Protein AF-A0A8H4XTW4-F1 (afdb_monomer_lite)

Secondary structure (DSSP, 8-state):
--TT-TT-HHHHHHHHHHHHHHHHHTTTT-HHHHHHHHHHHHHHHHHHHHHHHHHHHH-HHHHHT-HHHHHHHHHHHHGGGGSS-----THHHHHHHHHHHHTTSGGG--SHHHHHHHHHHHHHHHHHHHHHT---HHHHHS---SS-TT-S----THHHHS--HHHHHHHHHHHHHHHHHHHHHHTSTT-------HHHHHHHHHHHHHHHHHHT-

Radius of gyration: 20.76 Å; chains: 1; bounding box: 49×54×52 Å

Sequence (217 aa):
MSLCDSSSPVRHAVLSIAASHLAVAESNSDSSRSHALAIAAHNYRINAIASLRETLAQDLTLAVQSDAAIASILLLEISKQFESASDNDVNHLIGAKEMIVARGGPQSMTTPSARFLLNQILFHDMLSAVSRGTEPLIRLYWPCEERDAFTSPFLELESSRGYHPAIMQAVARVSELKARKEAATFTSEDNGYNEINPALANLLLAGQQVENELLSM

Foldseek 3Di:
DDLCPPQQLNVLLVLLQVLLVVLVVCVVPDVVSSVVSNVSSVVSLVSSVVSLVVLCVVDVLVLLVDLSSLNSLLSSQVSVVSPPDPPRPCPSLVVSLVSCVSCVHPVSLPDPSSLVSVLSSLVSLLVVLLVVLHQRCCCVRPPPDPDDPPDDPCSCNCPDPPDRSLVSNLSSPVSVLVVQVVVVVVVPPPDPDPDPPVSVVVSVVSNVVSVVVVVVD

Structure (mmCIF, N/CA/C/O backbone):
data_AF-A0A8H4XTW4-F1
#
_entry.id   AF-A0A8H4XTW4-F1
#
loop_
_atom_site.group_PDB
_atom_site.id
_atom_site.type_symbol
_atom_site.label_atom_id
_atom_site.label_alt_id
_atom_site.label_comp_id
_atom_site.label_asym_id
_atom_site.label_entity_id
_atom_site.label_seq_id
_atom_site.pdbx_PDB_ins_code
_atom_site.Cartn_x
_atom_site.Cartn_y
_atom_site.Cartn_z
_atom_site.occupancy
_atom_site.B_iso_or_equiv
_atom_site.auth_seq_id
_atom_site.auth_comp_id
_atom_site.auth_asym_id
_atom_site.auth_atom_id
_atom_site.pdbx_PDB_model_num
ATOM 1 N N . MET A 1 1 ? -13.724 4.233 16.812 1.00 51.12 1 MET A N 1
ATOM 2 C CA . MET A 1 1 ? -12.657 5.252 16.885 1.00 51.12 1 MET A CA 1
ATOM 3 C C . MET A 1 1 ? -12.710 6.055 15.597 1.00 51.12 1 MET A C 1
ATOM 5 O O . MET A 1 1 ? -12.862 5.441 14.544 1.00 51.12 1 MET A O 1
ATOM 9 N N . SER A 1 2 ? -12.729 7.386 15.670 1.00 54.44 2 SER A N 1
ATOM 10 C CA . SER A 1 2 ? -12.861 8.226 14.474 1.00 54.44 2 SER A CA 1
ATOM 11 C C . SER A 1 2 ? -11.532 8.226 13.721 1.00 54.44 2 SER A C 1
ATOM 13 O O . SER A 1 2 ? -10.479 8.389 14.333 1.00 54.44 2 SER A O 1
ATOM 15 N N . LEU A 1 3 ? -11.549 8.071 12.392 1.00 57.59 3 LEU A N 1
ATOM 16 C CA . LEU A 1 3 ? -10.328 8.118 11.566 1.00 57.59 3 LEU A CA 1
ATOM 17 C C . LEU A 1 3 ? -9.550 9.440 11.741 1.00 57.59 3 LEU A C 1
ATOM 19 O O . LEU A 1 3 ? -8.348 9.484 11.478 1.00 57.59 3 LEU A O 1
ATOM 23 N N . CYS A 1 4 ? -10.226 10.486 12.231 1.00 55.19 4 CYS A N 1
ATOM 24 C CA . CYS A 1 4 ? -9.720 11.847 12.387 1.00 55.19 4 CYS A CA 1
ATOM 25 C C . CYS A 1 4 ? -9.335 12.236 13.827 1.00 55.19 4 CYS A C 1
ATOM 27 O O . CYS A 1 4 ? -9.055 13.414 14.056 1.00 55.19 4 CYS A O 1
ATOM 29 N N . ASP A 1 5 ? -9.324 11.307 14.792 1.00 71.75 5 ASP A N 1
ATO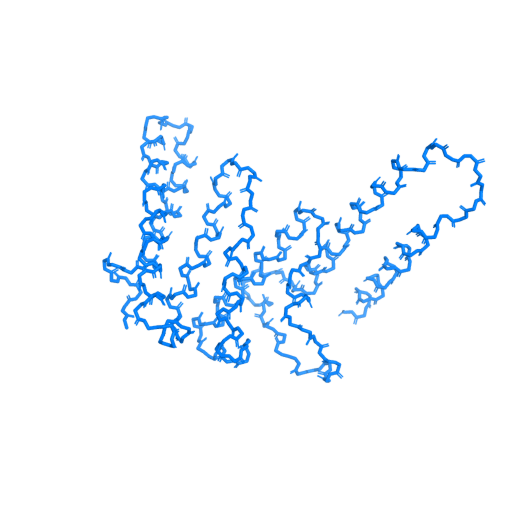M 30 C CA . ASP A 1 5 ? -8.884 11.625 16.159 1.00 71.75 5 ASP A CA 1
ATOM 31 C C . ASP A 1 5 ? -7.441 12.170 16.152 1.00 71.75 5 ASP A C 1
ATOM 33 O O . ASP A 1 5 ? -6.609 11.784 15.327 1.00 71.75 5 ASP A O 1
ATOM 37 N N . SER A 1 6 ? -7.129 13.113 17.045 1.00 64.88 6 SER A N 1
ATOM 38 C CA . SER A 1 6 ? -5.844 13.833 17.039 1.00 64.88 6 SER A CA 1
ATOM 39 C C . SER A 1 6 ? -4.632 12.918 17.236 1.00 64.88 6 SER A C 1
ATOM 41 O O . SER A 1 6 ? -3.571 13.210 16.687 1.00 64.88 6 SER A O 1
ATOM 43 N N . SER A 1 7 ? -4.811 11.807 17.955 1.00 67.81 7 SER A N 1
ATOM 44 C CA . SER A 1 7 ? -3.826 10.742 18.181 1.00 67.81 7 SER A CA 1
ATOM 45 C C . SER A 1 7 ? -3.890 9.606 17.152 1.00 67.81 7 SER A C 1
ATOM 47 O O . SER A 1 7 ? -3.133 8.643 17.253 1.00 67.81 7 SER A O 1
ATOM 49 N N . SER A 1 8 ? -4.783 9.689 16.161 1.00 82.38 8 SER A N 1
ATOM 50 C CA . SER A 1 8 ? -4.964 8.633 15.167 1.00 82.38 8 SER A CA 1
ATOM 51 C C . SER A 1 8 ? -3.713 8.492 14.289 1.00 82.38 8 SER A C 1
ATOM 53 O O . SER A 1 8 ? -3.285 9.479 13.674 1.00 82.38 8 SER A O 1
ATOM 55 N N . PRO A 1 9 ? -3.150 7.278 14.140 1.00 84.94 9 PRO A N 1
ATOM 56 C CA . PRO A 1 9 ? -2.042 7.048 13.216 1.00 84.94 9 PRO A CA 1
ATOM 57 C C . PRO A 1 9 ? -2.425 7.384 11.764 1.00 84.94 9 PRO A C 1
ATOM 59 O O . PRO A 1 9 ? -1.586 7.879 11.008 1.00 84.94 9 PRO A O 1
ATOM 62 N N . VAL A 1 10 ? -3.709 7.247 11.401 1.00 85.00 10 VAL A N 1
ATOM 63 C CA . VAL A 1 10 ? -4.231 7.603 10.071 1.00 85.00 10 VAL A CA 1
ATOM 64 C C . VAL A 1 10 ? -4.080 9.094 9.825 1.00 85.00 10 VAL A C 1
ATOM 66 O O . VAL A 1 10 ? -3.615 9.503 8.766 1.00 85.00 10 VAL A O 1
ATOM 69 N N . ARG A 1 11 ? -4.437 9.920 10.813 1.00 85.50 11 ARG A N 1
ATOM 70 C CA . ARG A 1 11 ? -4.365 11.379 10.698 1.00 85.50 11 ARG A CA 1
ATOM 71 C C . ARG A 1 11 ? -2.934 11.832 10.435 1.00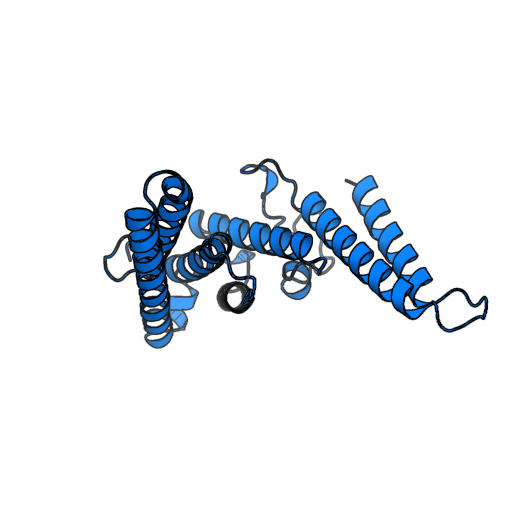 85.50 11 ARG A C 1
ATOM 73 O O . ARG A 1 11 ? -2.699 12.627 9.529 1.00 85.50 11 ARG A O 1
ATOM 80 N N . HIS A 1 12 ? -1.983 11.316 11.208 1.00 86.38 12 HIS A N 1
ATOM 81 C CA . HIS A 1 12 ? -0.570 11.625 11.017 1.00 86.38 12 HIS A CA 1
ATOM 82 C C . HIS A 1 12 ? -0.065 11.154 9.644 1.00 86.38 12 HIS A C 1
ATOM 84 O O . HIS A 1 12 ? 0.646 11.898 8.973 1.00 86.38 12 HIS A O 1
ATOM 90 N N . ALA A 1 13 ? -0.496 9.982 9.168 1.00 86.25 13 ALA A N 1
ATOM 91 C CA . ALA A 1 13 ? -0.119 9.495 7.844 1.00 86.25 13 ALA A CA 1
ATOM 92 C C . ALA A 1 13 ? -0.695 10.368 6.707 1.00 86.25 13 ALA A C 1
ATOM 94 O O . ALA A 1 13 ? 0.028 10.708 5.772 1.00 86.25 13 ALA A O 1
ATOM 95 N N . VAL A 1 14 ? -1.954 10.816 6.815 1.00 84.25 14 VAL A N 1
ATOM 96 C CA . VAL A 1 14 ? -2.567 11.762 5.859 1.00 84.25 14 VAL A CA 1
ATOM 97 C C . VAL A 1 14 ? -1.819 13.097 5.841 1.00 84.25 14 VAL A C 1
ATOM 99 O O . VAL A 1 14 ? -1.516 13.611 4.766 1.00 84.25 14 VAL A O 1
ATOM 102 N N . LEU A 1 15 ? -1.494 13.654 7.013 1.00 85.44 15 LEU A N 1
ATOM 103 C CA . LEU A 1 15 ? -0.749 14.915 7.113 1.00 85.44 15 LEU A CA 1
ATOM 104 C C . LEU A 1 15 ? 0.659 14.797 6.523 1.00 85.44 15 LEU A C 1
ATOM 106 O O . LEU A 1 15 ? 1.121 15.733 5.876 1.00 85.44 15 LEU A O 1
ATOM 110 N N . SER A 1 16 ? 1.311 13.645 6.700 1.00 86.75 16 SER A N 1
ATOM 111 C CA . SER A 1 16 ? 2.604 13.353 6.080 1.00 86.75 16 SER A CA 1
ATOM 112 C C . SER A 1 16 ? 2.513 13.403 4.553 1.00 86.75 16 SER A C 1
ATOM 114 O O . SER A 1 16 ? 3.243 14.169 3.933 1.00 86.75 16 SER A O 1
ATOM 116 N N . ILE A 1 17 ? 1.554 12.689 3.948 1.00 82.19 17 ILE A N 1
ATOM 117 C CA . ILE A 1 17 ? 1.348 12.696 2.487 1.00 82.19 17 ILE A CA 1
ATOM 118 C C . ILE A 1 17 ? 1.030 14.105 1.977 1.00 82.19 17 ILE A C 1
ATOM 120 O O . ILE A 1 17 ? 1.612 14.550 0.990 1.00 82.19 17 ILE A O 1
ATOM 124 N N . ALA A 1 18 ? 0.111 14.811 2.641 1.00 81.44 18 ALA A N 1
ATOM 125 C CA . ALA A 1 18 ? -0.295 16.150 2.230 1.00 81.44 18 ALA A CA 1
ATOM 126 C C . ALA A 1 18 ? 0.887 17.133 2.260 1.00 81.44 18 ALA A C 1
ATOM 128 O O . ALA A 1 18 ? 1.082 17.889 1.308 1.00 81.44 18 ALA A O 1
ATOM 129 N N . ALA A 1 19 ? 1.699 17.089 3.321 1.00 84.50 19 ALA A N 1
ATOM 130 C CA . ALA A 1 19 ? 2.893 17.915 3.444 1.00 84.50 19 ALA A CA 1
ATOM 131 C C . ALA A 1 19 ? 3.961 17.544 2.400 1.00 84.50 19 ALA A C 1
ATOM 133 O O . ALA A 1 19 ? 4.521 18.449 1.786 1.00 84.50 19 ALA A O 1
ATOM 134 N N . SER A 1 20 ? 4.185 16.251 2.125 1.00 81.12 20 SER A N 1
ATOM 135 C CA . SER A 1 20 ? 5.100 15.808 1.060 1.00 81.12 20 SER A CA 1
ATOM 136 C C . SER A 1 20 ? 4.656 16.301 -0.317 1.00 81.12 20 SER A C 1
ATOM 138 O O . SER A 1 20 ? 5.460 16.836 -1.076 1.00 81.12 20 SER A O 1
ATOM 140 N N . HIS A 1 21 ? 3.365 16.181 -0.638 1.00 78.69 21 HIS A N 1
ATOM 141 C CA . HIS A 1 21 ? 2.830 16.641 -1.918 1.00 78.69 21 HIS A CA 1
ATOM 142 C C . HIS A 1 21 ? 2.957 18.161 -2.077 1.00 78.69 21 HIS A C 1
ATOM 144 O O . HIS A 1 21 ? 3.367 18.644 -3.132 1.00 78.69 21 HIS A O 1
ATOM 150 N N . LEU A 1 22 ? 2.639 18.928 -1.029 1.00 81.69 22 LEU A N 1
ATOM 151 C CA . LEU A 1 22 ? 2.821 20.381 -1.035 1.00 81.69 22 LEU A CA 1
ATOM 152 C C . LEU A 1 22 ? 4.301 20.766 -1.171 1.00 81.69 22 LEU A C 1
ATOM 154 O O . LEU A 1 22 ? 4.612 21.683 -1.925 1.00 81.69 22 LEU A O 1
ATOM 158 N N . ALA A 1 23 ? 5.215 20.043 -0.516 1.00 82.31 23 ALA A N 1
ATOM 159 C CA . ALA A 1 23 ? 6.653 20.291 -0.628 1.00 82.31 23 ALA A CA 1
ATOM 160 C C . ALA A 1 23 ? 7.167 20.118 -2.068 1.00 82.31 23 ALA A C 1
ATOM 162 O O . ALA A 1 23 ? 7.984 20.918 -2.527 1.00 82.31 23 ALA A O 1
ATOM 163 N N . VAL A 1 24 ? 6.665 19.105 -2.786 1.00 79.50 24 VAL A N 1
ATOM 164 C CA . VAL A 1 24 ? 6.976 18.864 -4.207 1.00 79.50 24 VAL A CA 1
ATOM 165 C C . VAL A 1 24 ? 6.332 19.923 -5.101 1.00 79.50 24 VAL A C 1
ATOM 167 O O . VAL A 1 24 ? 6.983 20.446 -5.998 1.00 79.50 24 VAL A O 1
ATOM 170 N N . ALA A 1 25 ? 5.069 20.280 -4.857 1.00 79.19 25 ALA A N 1
ATOM 171 C CA . ALA A 1 25 ? 4.377 21.292 -5.654 1.00 79.19 25 ALA A CA 1
ATOM 172 C C . ALA A 1 25 ? 5.031 22.682 -5.535 1.00 79.19 25 ALA A C 1
ATOM 174 O O . ALA A 1 25 ? 5.080 23.431 -6.510 1.00 79.19 25 ALA A O 1
ATOM 175 N N . GLU A 1 26 ? 5.555 23.016 -4.354 1.00 83.69 26 GLU A N 1
ATOM 176 C CA . GLU A 1 26 ? 6.162 24.318 -4.058 1.00 83.69 26 GLU A CA 1
ATOM 177 C C . GLU A 1 26 ? 7.687 24.350 -4.263 1.00 83.69 26 GLU A C 1
ATOM 179 O O . GLU A 1 26 ? 8.301 25.411 -4.118 1.00 83.69 26 GLU A O 1
ATOM 184 N N . SER A 1 27 ? 8.312 23.229 -4.651 1.00 75.81 27 SER A N 1
ATOM 185 C CA . SER A 1 27 ? 9.773 23.116 -4.809 1.00 75.81 27 SER A CA 1
ATOM 186 C C . SER A 1 27 ? 10.355 24.111 -5.814 1.00 75.81 27 SER A C 1
ATOM 188 O O . SER A 1 27 ? 11.506 24.521 -5.689 1.00 75.81 27 SER A O 1
ATOM 190 N N . ASN A 1 28 ? 9.554 24.508 -6.806 1.00 74.00 28 ASN A N 1
ATOM 191 C CA . ASN A 1 28 ? 9.959 25.423 -7.872 1.00 74.00 28 ASN A CA 1
ATOM 192 C C . ASN A 1 28 ? 9.660 26.899 -7.558 1.00 74.00 28 ASN A C 1
ATOM 194 O O . ASN A 1 28 ? 10.189 27.775 -8.237 1.00 74.00 28 ASN A O 1
ATOM 198 N N . SER A 1 29 ? 8.807 27.185 -6.568 1.00 76.38 29 SER A N 1
ATOM 199 C CA . SER A 1 29 ? 8.333 28.544 -6.266 1.00 76.38 29 SER A CA 1
ATOM 200 C C . SER A 1 29 ? 8.920 29.130 -4.985 1.00 76.38 29 SER A C 1
ATOM 202 O O . SER A 1 29 ? 9.193 30.326 -4.940 1.00 76.38 29 SER A O 1
ATOM 204 N N . ASP A 1 30 ? 9.102 28.314 -3.944 1.00 82.62 30 ASP A N 1
ATOM 205 C CA . ASP A 1 30 ? 9.612 28.757 -2.643 1.00 82.62 30 ASP A CA 1
ATOM 206 C C . ASP A 1 30 ? 10.377 27.609 -1.971 1.00 82.62 30 ASP A C 1
ATOM 208 O O . ASP A 1 30 ? 9.808 26.744 -1.299 1.00 82.62 30 ASP A O 1
ATOM 212 N N . SER A 1 31 ? 11.696 27.597 -2.168 1.00 80.88 31 SER A N 1
ATOM 213 C CA . SER A 1 31 ? 12.574 26.541 -1.659 1.00 80.88 31 SER A CA 1
ATOM 214 C C . SER A 1 31 ? 12.618 26.477 -0.128 1.00 80.88 31 SER A C 1
ATOM 216 O O . SER A 1 31 ? 12.784 25.393 0.429 1.00 80.88 31 SER A O 1
ATOM 218 N N . SER A 1 32 ? 12.423 27.606 0.564 1.00 85.38 32 SER A N 1
ATOM 219 C CA . SER A 1 32 ? 12.405 27.665 2.031 1.00 85.38 32 SER A CA 1
ATOM 220 C C . SER A 1 32 ? 11.140 27.016 2.587 1.00 85.38 32 SER A C 1
ATOM 222 O O . SER A 1 32 ? 11.196 26.162 3.477 1.00 85.38 32 SER A O 1
ATOM 224 N N . ARG A 1 33 ? 9.985 27.362 2.008 1.00 85.50 33 ARG A N 1
ATOM 225 C CA . ARG A 1 33 ? 8.698 26.774 2.385 1.00 85.50 33 ARG A CA 1
ATOM 226 C C . ARG A 1 33 ? 8.610 25.296 2.007 1.00 85.50 33 ARG A C 1
ATOM 228 O O . ARG A 1 33 ? 8.172 24.498 2.834 1.00 85.50 33 ARG A O 1
ATOM 235 N N . SER A 1 34 ? 9.104 24.916 0.826 1.00 83.38 34 SER A N 1
ATOM 236 C CA . SER A 1 34 ? 9.226 23.509 0.418 1.00 83.38 34 SER A CA 1
ATOM 237 C C . SER A 1 34 ? 10.066 22.715 1.427 1.00 83.38 34 SER A C 1
ATOM 239 O O . SER A 1 34 ? 9.640 21.653 1.883 1.00 83.38 34 SER A O 1
ATOM 241 N N . HIS A 1 35 ? 11.200 23.263 1.883 1.00 86.00 35 HIS A N 1
ATOM 242 C CA . HIS A 1 35 ? 12.035 22.604 2.889 1.00 86.00 35 HIS A CA 1
ATOM 243 C C . HIS A 1 35 ? 11.326 22.448 4.246 1.00 86.00 35 HIS A C 1
ATOM 245 O O . HIS A 1 35 ? 11.355 21.369 4.841 1.00 86.00 35 HIS A O 1
ATOM 251 N N . ALA A 1 36 ? 10.630 23.487 4.719 1.00 89.75 36 ALA A N 1
ATOM 252 C CA . ALA A 1 36 ? 9.838 23.415 5.949 1.00 89.75 36 ALA A CA 1
ATOM 253 C C . ALA A 1 36 ? 8.706 22.372 5.859 1.00 89.75 36 ALA A C 1
ATOM 255 O O . ALA A 1 36 ? 8.464 21.635 6.819 1.00 89.75 36 ALA A O 1
ATOM 256 N N . LEU A 1 37 ? 8.044 22.269 4.703 1.00 87.06 37 LEU A N 1
ATOM 257 C CA . LEU A 1 37 ? 7.016 21.259 4.437 1.00 87.06 37 LEU A CA 1
ATOM 258 C C . LEU A 1 37 ? 7.594 19.842 4.406 1.00 87.06 37 LEU A C 1
ATOM 260 O O . LEU A 1 37 ? 6.982 18.937 4.968 1.00 87.06 37 LEU A O 1
ATOM 264 N N . ALA A 1 38 ? 8.785 19.649 3.835 1.00 84.75 38 ALA A N 1
ATOM 265 C CA . ALA A 1 38 ? 9.471 18.357 3.856 1.00 84.75 38 ALA A CA 1
ATOM 266 C C . ALA A 1 38 ? 9.811 17.914 5.293 1.00 84.75 38 ALA A C 1
ATOM 268 O O . ALA A 1 38 ? 9.573 16.763 5.664 1.00 84.75 38 ALA A O 1
ATOM 269 N N . ILE A 1 39 ? 10.281 18.838 6.141 1.00 88.06 39 ILE A N 1
ATOM 270 C CA . ILE A 1 39 ? 10.515 18.568 7.571 1.00 88.06 39 ILE A CA 1
ATOM 271 C C . ILE A 1 39 ? 9.200 18.214 8.281 1.00 88.06 39 ILE A C 1
ATOM 273 O O . ILE A 1 39 ? 9.142 17.249 9.045 1.00 88.06 39 ILE A O 1
ATOM 277 N N . ALA A 1 40 ? 8.125 18.967 8.027 1.00 89.38 40 ALA A N 1
ATOM 278 C CA . ALA A 1 40 ? 6.815 18.685 8.609 1.00 89.38 40 ALA A CA 1
ATOM 279 C C . ALA A 1 40 ? 6.291 17.302 8.187 1.00 89.38 40 ALA A C 1
ATOM 281 O O . ALA A 1 40 ? 5.821 16.540 9.034 1.00 89.38 40 ALA A O 1
ATOM 282 N N . ALA A 1 41 ? 6.431 16.948 6.907 1.00 85.56 41 ALA A N 1
ATOM 283 C CA . ALA A 1 41 ? 6.049 15.646 6.374 1.00 85.56 41 ALA A CA 1
ATOM 284 C C . ALA A 1 41 ? 6.780 14.497 7.078 1.00 85.56 41 ALA A C 1
ATOM 286 O O . ALA A 1 41 ? 6.147 13.507 7.466 1.00 85.56 41 ALA A O 1
ATOM 287 N N . HIS A 1 42 ? 8.087 14.664 7.304 1.00 86.69 42 HIS A N 1
ATOM 288 C CA . HIS A 1 42 ? 8.912 13.708 8.035 1.00 86.69 42 HIS A CA 1
ATOM 289 C C . HIS A 1 42 ? 8.465 13.559 9.498 1.00 86.69 42 HIS A C 1
ATOM 291 O O . HIS A 1 42 ? 8.276 12.444 9.986 1.00 86.69 42 HIS A O 1
ATOM 297 N N . ASN A 1 43 ? 8.195 14.668 10.190 1.00 89.25 43 ASN A N 1
ATOM 298 C CA . ASN A 1 43 ? 7.709 14.636 11.573 1.00 89.25 43 ASN A CA 1
ATOM 299 C C . ASN A 1 43 ? 6.342 13.945 11.690 1.00 89.25 43 ASN A C 1
ATOM 301 O O . ASN A 1 43 ? 6.128 13.124 12.585 1.00 89.25 43 ASN A O 1
ATOM 305 N N . TYR A 1 44 ? 5.417 14.225 10.767 1.00 89.19 44 TYR A N 1
ATOM 306 C CA . TYR A 1 44 ? 4.127 13.539 10.732 1.00 89.19 44 TYR A CA 1
ATOM 307 C C . TYR A 1 44 ? 4.276 12.039 10.473 1.00 89.19 44 TYR A C 1
ATOM 309 O O . TYR A 1 44 ? 3.564 11.249 11.090 1.00 89.19 44 TYR A O 1
ATOM 317 N N . ARG A 1 45 ? 5.231 11.627 9.633 1.00 87.00 45 ARG A N 1
ATOM 318 C CA . ARG A 1 45 ? 5.548 10.211 9.410 1.00 87.00 45 ARG A CA 1
ATOM 319 C C . ARG A 1 45 ? 6.031 9.530 10.692 1.00 87.00 45 ARG A C 1
ATOM 321 O O . ARG A 1 45 ? 5.517 8.468 11.038 1.00 87.00 45 ARG A O 1
ATOM 328 N N . ILE A 1 46 ? 6.967 10.147 11.420 1.00 88.25 46 ILE A N 1
ATOM 329 C CA . ILE A 1 46 ? 7.452 9.629 12.712 1.00 88.25 46 ILE A CA 1
ATOM 330 C C . ILE A 1 46 ? 6.285 9.468 13.693 1.00 88.25 46 ILE A C 1
ATOM 332 O O . ILE A 1 46 ? 6.136 8.408 14.301 1.00 88.25 46 ILE A O 1
ATOM 336 N N . ASN A 1 47 ? 5.420 10.480 13.798 1.00 89.19 47 ASN A N 1
ATOM 337 C CA . ASN A 1 47 ? 4.261 10.438 14.691 1.00 89.19 47 ASN A CA 1
ATOM 338 C C . ASN A 1 47 ? 3.256 9.352 14.287 1.00 89.19 47 ASN A C 1
ATOM 340 O O . ASN A 1 47 ? 2.733 8.654 15.150 1.00 89.19 47 ASN A O 1
ATOM 344 N N . ALA A 1 48 ? 3.020 9.154 12.988 1.00 88.31 48 ALA A N 1
ATOM 345 C CA . ALA A 1 48 ? 2.172 8.073 12.492 1.00 88.31 48 ALA A CA 1
ATOM 346 C C . ALA A 1 48 ? 2.721 6.696 12.886 1.00 88.31 48 ALA A C 1
ATOM 348 O O . ALA A 1 48 ? 1.968 5.858 13.380 1.00 88.31 48 ALA A O 1
ATOM 349 N N . ILE A 1 49 ? 4.032 6.478 12.727 1.00 87.44 49 ILE A N 1
ATOM 350 C CA . ILE A 1 49 ? 4.696 5.226 13.112 1.00 87.44 49 ILE A CA 1
ATOM 351 C C . ILE A 1 49 ? 4.626 5.018 14.630 1.00 87.44 49 ILE A C 1
ATOM 353 O O . ILE A 1 49 ? 4.324 3.914 15.079 1.00 87.44 49 ILE A O 1
ATOM 357 N N . ALA A 1 50 ? 4.878 6.060 15.426 1.00 88.25 50 ALA A N 1
ATOM 358 C CA . ALA A 1 50 ? 4.820 5.984 16.884 1.00 88.25 50 ALA A CA 1
ATOM 359 C C . ALA A 1 50 ? 3.405 5.646 17.383 1.00 88.25 50 ALA A C 1
ATOM 361 O O . ALA A 1 50 ? 3.240 4.680 18.127 1.00 88.25 50 ALA A O 1
ATOM 362 N N . SER A 1 51 ? 2.382 6.365 16.909 1.00 87.69 51 SER A N 1
ATOM 363 C CA . SER A 1 51 ? 0.979 6.102 17.261 1.00 87.69 51 SER A CA 1
ATOM 364 C C . SER A 1 51 ? 0.512 4.721 16.794 1.00 87.69 51 SER A C 1
ATOM 366 O O . SER A 1 51 ? -0.254 4.052 17.488 1.00 87.69 51 SER A O 1
ATOM 368 N N . LEU A 1 52 ? 0.985 4.257 15.633 1.00 86.75 52 LEU A N 1
ATOM 369 C CA . LEU A 1 52 ? 0.675 2.917 15.144 1.00 86.75 52 LEU A CA 1
ATOM 370 C C . LEU A 1 52 ? 1.313 1.843 16.033 1.00 86.75 52 LEU A C 1
ATOM 372 O O . LEU A 1 52 ? 0.639 0.887 16.403 1.00 86.75 52 LEU A O 1
ATOM 376 N N . ARG A 1 53 ? 2.585 2.011 16.416 1.00 86.88 53 ARG A N 1
ATOM 377 C CA . ARG A 1 53 ? 3.274 1.101 17.346 1.00 86.88 53 ARG A CA 1
ATOM 378 C C . ARG A 1 53 ? 2.570 1.033 18.694 1.00 86.88 53 ARG A C 1
ATOM 380 O O . ARG A 1 53 ? 2.394 -0.058 19.220 1.00 86.88 53 ARG A O 1
ATOM 387 N N . GLU A 1 54 ? 2.141 2.174 19.222 1.00 87.62 54 GLU A N 1
ATOM 388 C CA . GLU A 1 54 ? 1.361 2.231 20.458 1.00 87.62 54 GLU A CA 1
ATOM 389 C C . GLU A 1 54 ? 0.032 1.473 20.318 1.00 87.62 54 GLU A C 1
ATOM 391 O O . GLU A 1 54 ? -0.282 0.628 21.154 1.00 87.62 54 GLU A O 1
ATOM 396 N N . THR A 1 55 ? -0.698 1.699 19.221 1.00 85.00 55 THR A N 1
ATOM 397 C CA . THR A 1 55 ? -1.961 0.996 18.929 1.00 85.00 55 THR A CA 1
ATOM 398 C C . THR A 1 55 ? -1.758 -0.522 18.863 1.00 85.00 55 THR A C 1
ATOM 400 O O . THR A 1 55 ? -2.544 -1.277 19.427 1.00 85.00 55 THR A O 1
ATOM 403 N N . LEU A 1 56 ? -0.688 -0.975 18.201 1.00 84.31 56 LEU A N 1
ATOM 404 C CA . LEU A 1 56 ? -0.349 -2.397 18.077 1.00 84.31 56 LEU A CA 1
ATOM 405 C C . LEU A 1 56 ? 0.104 -3.020 19.408 1.00 84.31 56 LEU A C 1
ATOM 407 O O . LEU A 1 56 ? -0.122 -4.207 19.625 1.00 84.31 56 LEU A O 1
ATOM 411 N N . ALA A 1 57 ? 0.741 -2.239 20.284 1.00 85.62 57 ALA A N 1
ATOM 412 C CA . ALA A 1 57 ? 1.244 -2.706 21.575 1.00 85.62 57 ALA A CA 1
ATOM 413 C C . ALA A 1 57 ? 0.156 -2.805 22.658 1.00 85.62 57 ALA A C 1
ATOM 415 O O . ALA A 1 57 ? 0.288 -3.625 23.563 1.00 85.62 57 ALA A O 1
ATOM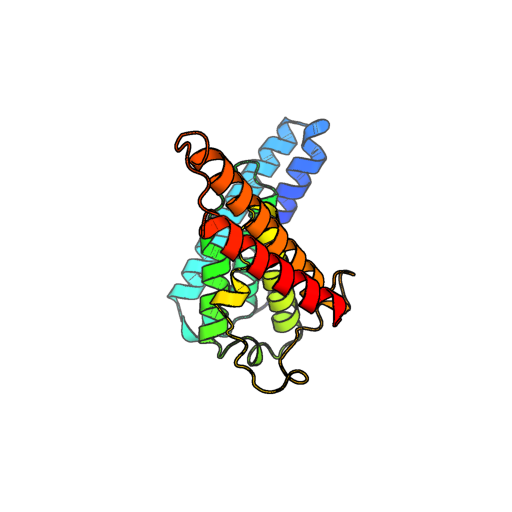 416 N N . GLN A 1 58 ? -0.893 -1.978 22.588 1.00 84.38 58 GLN A N 1
ATOM 417 C CA . GLN A 1 58 ? -1.966 -1.958 23.590 1.00 84.38 58 GLN A CA 1
ATOM 418 C C . GLN A 1 58 ? -2.864 -3.201 23.521 1.00 84.38 58 GLN A C 1
ATOM 420 O O . GLN A 1 58 ? -3.096 -3.843 24.542 1.00 84.38 58 GLN A O 1
ATOM 425 N N . ASP A 1 59 ? -3.364 -3.544 22.333 1.00 81.62 59 ASP A N 1
ATOM 426 C CA . ASP A 1 59 ? -4.165 -4.751 22.112 1.00 81.62 59 ASP A CA 1
ATOM 427 C C . ASP A 1 59 ? -4.053 -5.180 20.648 1.00 81.62 59 ASP A C 1
ATOM 429 O O . ASP A 1 59 ? -4.726 -4.651 19.759 1.00 81.62 59 ASP A O 1
ATOM 433 N N . LEU A 1 60 ? -3.187 -6.163 20.400 1.00 79.44 60 LEU A N 1
ATOM 434 C CA . LEU A 1 60 ? -2.925 -6.666 19.056 1.00 79.44 60 LEU A CA 1
ATOM 435 C C . LEU A 1 60 ? -4.196 -7.224 18.393 1.00 79.44 60 LEU A C 1
ATOM 437 O O . LEU A 1 60 ? -4.404 -7.040 17.196 1.00 79.44 60 LEU A O 1
ATOM 441 N N . THR A 1 61 ? -5.072 -7.860 19.168 1.00 80.06 61 THR A N 1
ATOM 442 C CA . THR A 1 61 ? -6.328 -8.457 18.691 1.00 80.06 61 THR A CA 1
ATOM 443 C C . THR A 1 61 ? -7.300 -7.395 18.187 1.00 80.06 61 THR A C 1
ATOM 445 O O . THR A 1 61 ? -7.881 -7.546 17.109 1.00 80.06 61 THR A O 1
ATOM 448 N N . LEU A 1 62 ? -7.449 -6.295 18.930 1.00 77.81 62 LEU A N 1
ATOM 449 C CA . LEU A 1 62 ? -8.268 -5.157 18.502 1.00 77.81 62 LEU A CA 1
ATOM 450 C C . LEU A 1 62 ? -7.615 -4.384 17.353 1.00 77.81 62 LEU A C 1
ATOM 452 O O . LEU A 1 62 ? -8.311 -3.944 16.436 1.00 77.81 62 LEU A O 1
ATOM 456 N N . ALA A 1 63 ? -6.288 -4.247 17.365 1.00 77.06 63 ALA A N 1
ATOM 457 C CA . ALA A 1 63 ? -5.557 -3.556 16.311 1.00 77.06 63 ALA A CA 1
ATOM 458 C C . ALA A 1 63 ? -5.677 -4.275 14.956 1.00 77.06 63 ALA A C 1
ATOM 460 O O . ALA A 1 63 ? -5.894 -3.617 13.940 1.00 77.06 63 ALA A O 1
ATOM 461 N N . VAL A 1 64 ? -5.629 -5.613 14.935 1.00 76.94 64 VAL A N 1
ATOM 462 C CA . VAL A 1 64 ? -5.848 -6.438 13.726 1.00 76.94 64 VAL A CA 1
ATOM 463 C C . VAL A 1 64 ? -7.243 -6.232 13.129 1.00 76.94 64 VAL A C 1
ATOM 465 O O . VAL A 1 64 ? -7.411 -6.255 11.910 1.00 76.94 64 VAL A O 1
ATOM 468 N N . GLN A 1 65 ? -8.248 -5.974 13.966 1.00 77.94 65 GLN A N 1
ATOM 469 C CA . GLN A 1 65 ? -9.616 -5.696 13.517 1.00 77.94 65 GLN A CA 1
ATOM 470 C C . GLN A 1 65 ? -9.856 -4.223 13.147 1.00 77.94 65 GLN A C 1
ATOM 472 O O . GLN A 1 65 ? -10.946 -3.875 12.685 1.00 77.94 65 GLN A O 1
ATOM 477 N N . SER A 1 66 ? -8.860 -3.352 13.329 1.00 80.62 66 SER A N 1
ATOM 478 C CA . SER A 1 66 ? -8.978 -1.916 13.096 1.00 80.62 66 SER A CA 1
ATOM 479 C C . SER A 1 66 ? -8.635 -1.537 11.655 1.00 80.62 66 SER A C 1
ATOM 481 O O . SER A 1 66 ? -7.469 -1.511 11.255 1.00 80.62 66 SER A O 1
ATOM 483 N N . ASP A 1 67 ? -9.652 -1.120 10.894 1.00 77.25 67 ASP A N 1
ATOM 484 C CA . ASP A 1 67 ? -9.470 -0.543 9.552 1.00 77.25 67 ASP A CA 1
ATOM 485 C C . ASP A 1 67 ? -8.519 0.671 9.584 1.00 77.25 67 ASP A C 1
ATOM 487 O O . ASP A 1 67 ? -7.790 0.915 8.627 1.00 77.25 67 ASP A O 1
ATOM 491 N N . ALA A 1 68 ? -8.476 1.413 10.699 1.00 78.69 68 ALA A N 1
ATOM 492 C CA . ALA A 1 68 ? -7.587 2.559 10.874 1.00 78.69 68 ALA A CA 1
ATOM 493 C C . ALA A 1 68 ? -6.109 2.146 10.969 1.00 78.69 68 ALA A C 1
ATOM 495 O O . ALA A 1 68 ? -5.241 2.823 10.419 1.00 78.69 68 ALA A O 1
ATOM 496 N N . ALA A 1 69 ? -5.804 1.027 11.629 1.00 82.19 69 ALA A N 1
ATOM 497 C CA . ALA A 1 69 ? -4.434 0.532 11.718 1.00 82.19 69 ALA A CA 1
ATOM 498 C C . ALA A 1 69 ? -3.933 0.085 10.335 1.00 82.19 69 ALA A C 1
ATOM 500 O O . ALA A 1 69 ? -2.871 0.533 9.899 1.00 82.19 69 ALA A O 1
ATOM 501 N N . ILE A 1 70 ? -4.756 -0.673 9.597 1.00 78.81 70 ILE A N 1
ATOM 502 C CA . ILE A 1 70 ? -4.463 -1.055 8.207 1.00 78.81 70 ILE A CA 1
ATOM 503 C C . ILE A 1 70 ? -4.283 0.203 7.349 1.00 78.81 70 ILE A C 1
ATOM 505 O O . ILE A 1 70 ? -3.244 0.359 6.715 1.00 78.81 70 ILE A O 1
ATOM 509 N N . ALA A 1 71 ? -5.227 1.150 7.387 1.00 80.19 71 ALA A N 1
ATOM 510 C CA . ALA A 1 71 ? -5.144 2.393 6.618 1.00 80.19 71 ALA A CA 1
ATOM 511 C C . ALA A 1 71 ? -3.868 3.192 6.892 1.00 80.19 71 ALA A C 1
ATOM 513 O O . ALA A 1 71 ? -3.263 3.721 5.963 1.00 80.19 71 ALA A O 1
ATOM 514 N N . SER A 1 72 ? -3.435 3.250 8.151 1.00 82.81 72 SER A N 1
ATOM 515 C CA . SER A 1 72 ? -2.209 3.952 8.538 1.00 82.81 72 SER A CA 1
ATOM 516 C C . SER A 1 72 ? -0.979 3.343 7.880 1.00 82.81 72 SER A C 1
ATOM 518 O O . SER A 1 72 ? -0.154 4.075 7.340 1.00 82.81 72 SER A O 1
ATOM 520 N N . ILE A 1 73 ? -0.876 2.010 7.875 1.00 81.94 73 ILE A N 1
ATOM 521 C CA . ILE A 1 73 ? 0.233 1.294 7.232 1.00 81.94 73 ILE A CA 1
ATOM 522 C C . ILE A 1 73 ? 0.268 1.596 5.731 1.00 81.94 73 ILE A C 1
ATOM 524 O O . ILE A 1 73 ? 1.340 1.827 5.175 1.00 81.94 73 ILE A O 1
ATOM 528 N N . LEU A 1 74 ? -0.897 1.669 5.082 1.00 74.19 74 LEU A N 1
ATOM 529 C CA . LEU A 1 74 ? -0.970 1.949 3.644 1.00 74.19 74 LEU A CA 1
ATOM 530 C C . LEU A 1 74 ? -0.583 3.368 3.301 1.00 74.19 74 LEU A C 1
ATOM 532 O O . LEU A 1 74 ? 0.190 3.592 2.379 1.00 74.19 74 LEU A O 1
ATOM 536 N N . LEU A 1 75 ? -1.096 4.328 4.058 1.00 76.50 75 LEU A N 1
ATOM 537 C CA . LEU A 1 75 ? -0.747 5.727 3.866 1.00 76.50 75 LEU A CA 1
ATOM 538 C C . LEU A 1 75 ? 0.756 5.952 4.112 1.00 76.50 75 LEU A C 1
ATOM 540 O O . LEU A 1 75 ? 1.386 6.732 3.402 1.00 76.50 75 LEU A O 1
ATOM 544 N N . LEU A 1 76 ? 1.361 5.218 5.051 1.00 79.69 76 LEU A N 1
ATOM 545 C CA . LEU A 1 76 ? 2.810 5.222 5.279 1.00 79.69 76 LEU A CA 1
ATOM 546 C C . LEU A 1 76 ? 3.627 4.577 4.151 1.00 79.69 76 LEU A C 1
ATOM 548 O O . LEU A 1 76 ? 4.808 4.900 3.998 1.00 79.69 76 LEU A O 1
ATOM 552 N N . GLU A 1 77 ? 3.043 3.652 3.394 1.00 75.88 77 GLU A N 1
ATOM 553 C CA . GLU A 1 77 ? 3.667 3.102 2.190 1.00 75.88 77 GLU A CA 1
ATOM 554 C C . GLU A 1 77 ? 3.550 4.075 1.015 1.00 75.88 77 GLU A C 1
ATOM 556 O O . GLU A 1 77 ? 4.546 4.383 0.368 1.00 75.88 77 GLU A O 1
ATOM 561 N N . ILE A 1 78 ? 2.358 4.631 0.788 1.00 69.00 78 ILE A N 1
ATOM 562 C CA . ILE A 1 78 ? 2.111 5.624 -0.265 1.00 69.00 78 ILE A CA 1
ATOM 563 C C . ILE A 1 78 ? 3.015 6.845 -0.080 1.00 69.00 78 ILE A C 1
ATOM 565 O O . ILE A 1 78 ? 3.552 7.363 -1.057 1.00 69.00 78 ILE A O 1
ATOM 569 N N . SER A 1 79 ? 3.233 7.286 1.164 1.00 69.75 79 SER A N 1
ATOM 570 C CA . SER A 1 79 ? 4.075 8.454 1.435 1.00 69.75 79 SER A CA 1
ATOM 571 C C . SER A 1 79 ? 5.529 8.281 0.987 1.00 69.75 79 SER A C 1
ATOM 573 O O . SER A 1 79 ? 6.153 9.275 0.620 1.00 69.75 79 SER A O 1
ATOM 575 N N . LYS A 1 80 ? 6.045 7.043 0.912 1.00 68.81 80 LYS A N 1
ATOM 576 C CA . LYS A 1 80 ? 7.402 6.764 0.406 1.00 68.81 80 LYS A CA 1
ATOM 577 C C . LYS A 1 80 ? 7.573 7.125 -1.065 1.00 68.81 80 LYS A C 1
ATOM 579 O O . LYS A 1 80 ? 8.675 7.449 -1.478 1.00 68.81 80 LYS A O 1
ATOM 584 N N . GLN A 1 81 ? 6.499 7.122 -1.858 1.00 63.56 81 GLN A N 1
ATOM 585 C CA . GLN A 1 81 ? 6.576 7.480 -3.281 1.00 63.56 81 GLN A CA 1
ATOM 586 C C . GLN A 1 81 ? 6.943 8.954 -3.508 1.00 63.56 81 GLN A C 1
ATOM 588 O O . GLN A 1 81 ? 7.363 9.318 -4.603 1.00 63.56 81 GLN A O 1
ATOM 593 N N . PHE A 1 82 ? 6.789 9.796 -2.484 1.00 57.88 82 PHE A N 1
ATOM 594 C CA . PHE A 1 82 ? 7.156 11.211 -2.526 1.00 57.88 82 PHE A CA 1
ATOM 595 C C . PHE A 1 82 ? 8.535 11.487 -1.911 1.00 57.88 82 PHE A C 1
ATOM 597 O O . PHE A 1 82 ? 9.006 12.622 -1.965 1.00 57.88 82 PHE A O 1
ATOM 604 N N . GLU A 1 83 ? 9.183 10.482 -1.317 1.00 60.59 83 GLU A N 1
ATOM 605 C CA . GLU A 1 83 ? 10.532 10.606 -0.772 1.00 60.59 83 GLU A CA 1
ATOM 606 C C . GLU A 1 83 ? 11.545 10.313 -1.891 1.00 60.59 83 GLU A C 1
ATOM 608 O O . GLU A 1 83 ? 11.493 9.286 -2.561 1.00 60.59 83 GLU A O 1
ATOM 613 N N . SER A 1 84 ? 12.484 11.233 -2.126 1.00 49.97 84 SER A N 1
ATOM 614 C CA . SER A 1 84 ? 13.459 11.159 -3.225 1.00 49.97 84 SER A CA 1
ATOM 615 C C . SER A 1 84 ? 14.577 10.122 -3.017 1.00 49.97 84 SER A C 1
ATOM 617 O O . SER A 1 84 ? 15.569 10.145 -3.744 1.00 49.97 84 SER A O 1
ATOM 619 N N . ALA A 1 85 ? 14.468 9.252 -2.009 1.00 49.09 85 ALA A N 1
ATOM 620 C CA . ALA A 1 85 ? 15.496 8.291 -1.624 1.00 49.09 85 ALA A CA 1
ATOM 621 C C . ALA A 1 85 ? 15.004 6.857 -1.867 1.00 49.09 85 ALA A C 1
ATOM 623 O O . ALA A 1 85 ? 14.018 6.410 -1.291 1.00 49.09 85 ALA A O 1
ATOM 624 N N . SER A 1 86 ? 15.716 6.143 -2.738 1.00 45.12 86 SER A N 1
ATOM 625 C CA . SER A 1 86 ? 15.377 4.824 -3.279 1.00 45.12 86 SER A CA 1
ATOM 626 C C . SER A 1 86 ? 15.601 3.636 -2.334 1.00 45.12 86 SER A C 1
ATOM 628 O O . SER A 1 86 ? 15.506 2.497 -2.788 1.00 45.12 86 SER A O 1
ATOM 630 N N . ASP A 1 87 ? 15.888 3.852 -1.050 1.00 45.94 87 ASP A N 1
ATOM 631 C CA . ASP A 1 87 ? 16.044 2.757 -0.082 1.00 45.94 87 ASP A CA 1
ATOM 632 C C . ASP A 1 87 ? 14.664 2.325 0.425 1.00 45.94 87 ASP A C 1
ATOM 634 O O . ASP A 1 87 ? 14.174 2.707 1.488 1.00 45.94 87 ASP A O 1
ATOM 638 N N . ASN A 1 88 ? 13.976 1.590 -0.448 1.00 50.25 88 ASN A N 1
ATOM 639 C CA . ASN A 1 88 ? 12.542 1.365 -0.369 1.00 50.25 88 ASN A CA 1
ATOM 640 C C . ASN A 1 88 ? 12.220 0.141 0.502 1.00 50.25 88 ASN A C 1
ATOM 642 O O . ASN A 1 88 ? 12.206 -1.006 0.055 1.00 50.25 88 ASN A O 1
ATOM 646 N N . ASP A 1 89 ? 11.964 0.424 1.774 1.00 52.28 89 ASP A N 1
ATOM 647 C CA . ASP A 1 89 ? 11.642 -0.525 2.833 1.00 52.28 89 ASP A CA 1
ATOM 648 C C . ASP A 1 89 ? 10.309 -1.255 2.544 1.00 52.28 89 ASP A C 1
ATOM 650 O O . ASP A 1 89 ? 9.231 -0.744 2.830 1.00 52.28 89 ASP A O 1
ATOM 654 N N . VAL A 1 90 ? 10.338 -2.479 2.012 1.00 54.38 90 VAL A N 1
ATOM 655 C CA . VAL A 1 90 ? 9.143 -3.326 1.745 1.00 54.38 90 VAL A CA 1
ATOM 656 C C . VAL A 1 90 ? 8.383 -3.716 3.039 1.00 54.38 90 VAL A C 1
ATOM 658 O O . VAL A 1 90 ? 7.311 -4.323 3.019 1.00 54.38 90 VAL A O 1
ATOM 661 N N . ASN A 1 91 ? 8.898 -3.302 4.197 1.00 63.72 91 ASN A N 1
ATOM 662 C CA . ASN A 1 91 ? 8.431 -3.661 5.532 1.00 63.72 91 ASN A CA 1
ATOM 663 C C . ASN A 1 91 ? 6.961 -3.304 5.819 1.00 63.72 91 ASN A C 1
ATOM 665 O O . ASN A 1 91 ? 6.300 -4.021 6.570 1.00 63.72 91 ASN A O 1
ATOM 669 N N . HIS A 1 92 ? 6.414 -2.228 5.239 1.00 70.75 92 HIS A N 1
ATOM 670 C CA . HIS A 1 92 ? 5.039 -1.810 5.552 1.00 70.75 92 HIS A CA 1
ATOM 671 C C . HIS A 1 92 ? 3.986 -2.613 4.778 1.00 70.75 92 HIS A C 1
ATOM 673 O O . HIS A 1 92 ? 2.981 -2.998 5.370 1.00 70.75 92 HIS A O 1
ATOM 679 N N . LEU A 1 93 ? 4.217 -2.933 3.498 1.00 68.69 93 LEU A N 1
ATOM 680 C CA . LEU A 1 93 ? 3.320 -3.821 2.740 1.00 68.69 93 LEU A CA 1
ATOM 681 C C . LEU A 1 93 ? 3.266 -5.219 3.362 1.00 68.69 93 LEU A C 1
ATOM 683 O O . LEU A 1 93 ? 2.184 -5.792 3.491 1.00 68.69 93 LEU A O 1
ATOM 687 N N . ILE A 1 94 ? 4.415 -5.723 3.827 1.00 71.12 94 ILE A N 1
ATOM 688 C CA . ILE A 1 94 ? 4.489 -6.972 4.595 1.00 71.12 94 ILE A CA 1
ATOM 689 C C . ILE A 1 94 ? 3.666 -6.846 5.884 1.00 71.12 94 ILE A C 1
ATOM 691 O O . ILE A 1 94 ? 2.827 -7.700 6.153 1.00 71.12 94 ILE A O 1
ATOM 695 N N . GLY A 1 95 ? 3.825 -5.755 6.641 1.00 72.81 95 GLY A N 1
ATOM 696 C CA . GLY A 1 95 ? 3.039 -5.509 7.855 1.00 72.81 95 GLY A CA 1
ATOM 697 C C . GLY A 1 95 ? 1.524 -5.464 7.613 1.00 72.81 95 GLY A C 1
ATOM 698 O O . GLY A 1 95 ? 0.768 -6.106 8.339 1.00 72.81 95 GLY A O 1
ATOM 699 N N . ALA A 1 96 ? 1.068 -4.768 6.565 1.00 74.44 96 ALA A N 1
ATOM 700 C CA . ALA A 1 96 ? -0.350 -4.722 6.198 1.00 74.44 96 ALA A CA 1
ATOM 701 C C . ALA A 1 96 ? -0.887 -6.115 5.842 1.00 74.44 96 ALA A C 1
ATOM 703 O O . ALA A 1 96 ? -1.996 -6.478 6.237 1.00 74.44 96 ALA A O 1
ATOM 704 N N . LYS A 1 97 ? -0.086 -6.907 5.126 1.00 75.25 97 LYS A N 1
ATOM 705 C CA . LYS A 1 97 ? -0.420 -8.283 4.765 1.00 75.25 97 LYS A CA 1
ATOM 706 C C . LYS A 1 97 ? -0.560 -9.170 6.002 1.00 75.25 97 LYS A C 1
ATOM 708 O O . LYS A 1 97 ? -1.580 -9.841 6.126 1.00 75.25 97 LYS A O 1
ATOM 713 N N . GLU A 1 98 ? 0.394 -9.141 6.929 1.00 76.94 98 GLU A N 1
ATOM 714 C CA . GLU A 1 98 ? 0.302 -9.929 8.169 1.00 76.94 98 GLU A CA 1
ATOM 715 C C . GLU A 1 98 ? -0.948 -9.557 8.985 1.00 76.94 98 GLU A C 1
ATOM 717 O O . GLU A 1 98 ? -1.635 -10.437 9.503 1.00 76.94 98 GLU A O 1
ATOM 722 N N . MET A 1 99 ? -1.330 -8.274 9.012 1.00 77.44 99 MET A N 1
ATOM 723 C CA . MET A 1 99 ? -2.584 -7.848 9.644 1.00 77.44 99 MET A CA 1
ATOM 724 C C . MET A 1 99 ? -3.831 -8.394 8.938 1.00 77.44 99 MET A C 1
ATOM 726 O O . MET A 1 99 ? -4.762 -8.843 9.602 1.00 77.44 99 MET A O 1
ATOM 730 N N . ILE A 1 100 ? -3.862 -8.394 7.603 1.00 75.62 100 ILE A N 1
ATOM 731 C CA . ILE A 1 100 ? -4.992 -8.942 6.834 1.00 75.62 100 ILE A CA 1
ATOM 732 C C . ILE A 1 100 ? -5.101 -10.455 7.030 1.00 75.62 100 ILE A C 1
ATOM 734 O O . ILE A 1 100 ? -6.203 -10.966 7.225 1.00 75.62 100 ILE A O 1
ATOM 738 N N . VAL A 1 101 ? -3.977 -11.173 7.023 1.00 77.94 101 VAL A N 1
ATOM 739 C CA . VAL A 1 101 ? -3.942 -12.617 7.297 1.00 77.94 101 VAL A CA 1
ATOM 740 C C . VAL A 1 101 ? -4.463 -12.900 8.705 1.00 77.94 101 VAL A C 1
ATOM 742 O O . VAL A 1 101 ? -5.358 -13.730 8.860 1.00 77.94 101 VAL A O 1
ATOM 745 N N . ALA A 1 102 ? -3.994 -12.156 9.711 1.00 77.38 102 ALA A N 1
ATOM 746 C CA . ALA A 1 102 ? -4.458 -12.287 11.092 1.00 77.38 102 ALA A CA 1
ATOM 747 C C . ALA A 1 102 ? -5.961 -11.989 11.258 1.00 77.38 102 ALA A C 1
ATOM 749 O O . ALA A 1 102 ? -6.605 -12.532 12.155 1.00 77.38 102 ALA A O 1
ATOM 750 N N . ARG A 1 103 ? -6.545 -11.170 10.374 1.00 77.06 103 ARG A N 1
ATOM 751 C CA . ARG A 1 103 ? -7.988 -10.885 10.345 1.00 77.06 103 ARG A CA 1
ATOM 752 C C . ARG A 1 103 ? -8.829 -12.014 9.731 1.00 77.06 103 ARG A C 1
ATOM 754 O O . ARG A 1 103 ? -10.053 -11.992 9.840 1.00 77.06 103 ARG A O 1
ATOM 761 N N . GLY A 1 104 ? -8.190 -13.010 9.120 1.00 74.00 104 GLY A N 1
ATOM 762 C CA . GLY A 1 104 ? -8.848 -14.078 8.371 1.00 74.00 104 GLY A CA 1
ATOM 763 C C . GLY A 1 104 ? -8.825 -13.870 6.856 1.00 74.00 104 GLY A C 1
ATOM 764 O O . GLY A 1 104 ? -9.675 -14.425 6.170 1.00 74.00 104 GLY A O 1
ATOM 765 N N . GLY A 1 105 ? -7.885 -13.077 6.330 1.00 75.81 105 GLY A N 1
ATOM 766 C CA . GLY A 1 105 ? -7.632 -12.900 4.894 1.00 75.81 105 GLY A CA 1
ATOM 767 C C . GLY A 1 105 ? -8.506 -11.842 4.199 1.00 75.81 105 GLY A C 1
ATOM 768 O O . GLY A 1 105 ? -9.402 -11.275 4.822 1.00 75.81 105 GLY A O 1
ATOM 769 N N . PRO A 1 106 ? -8.293 -11.547 2.904 1.00 74.00 106 PRO A N 1
ATOM 770 C CA . PRO A 1 106 ? -9.122 -10.680 2.064 1.00 74.00 106 PRO A CA 1
ATOM 771 C C . PRO A 1 106 ? -10.631 -10.895 2.185 1.00 74.00 106 PRO A C 1
ATOM 773 O O . PRO A 1 106 ? -11.381 -9.926 2.227 1.00 74.00 106 PRO A O 1
ATOM 776 N N . GLN A 1 107 ? -11.093 -12.137 2.315 1.00 74.56 107 GLN A N 1
ATOM 777 C CA . GLN A 1 107 ? -12.506 -12.466 2.520 1.00 74.56 107 GLN A CA 1
ATOM 778 C C . GLN A 1 107 ? -13.075 -11.886 3.825 1.00 74.56 107 GLN A C 1
ATOM 780 O O . GLN A 1 107 ? -14.272 -11.622 3.910 1.00 74.56 107 GLN A O 1
ATOM 785 N N . SER A 1 108 ? -12.225 -11.645 4.831 1.00 76.75 108 SER A N 1
ATOM 786 C CA . SER A 1 108 ? -12.618 -11.002 6.091 1.00 76.75 108 SER A CA 1
ATOM 787 C C . SER A 1 108 ? -12.781 -9.480 5.962 1.00 76.75 108 SER A C 1
ATOM 789 O O . SER A 1 108 ? -13.429 -8.852 6.802 1.00 76.75 108 SER A O 1
ATOM 791 N N . MET A 1 109 ? -12.264 -8.873 4.886 1.00 76.00 109 MET A N 1
ATOM 792 C CA . MET A 1 109 ? -12.321 -7.431 4.611 1.00 76.00 109 MET A CA 1
ATOM 793 C C . MET A 1 109 ? -13.690 -7.050 4.025 1.00 76.00 109 MET A C 1
ATOM 795 O O . MET A 1 109 ? -13.821 -6.650 2.871 1.00 76.00 109 MET A O 1
ATOM 799 N N . THR A 1 110 ? -14.750 -7.217 4.814 1.00 75.56 110 THR A N 1
ATOM 800 C CA . THR A 1 110 ? -16.139 -7.105 4.335 1.00 75.56 110 THR A CA 1
ATOM 801 C C . THR A 1 110 ? -16.684 -5.676 4.311 1.00 75.56 110 THR A C 1
ATOM 803 O O . THR A 1 110 ? -17.635 -5.413 3.573 1.00 75.56 110 THR A O 1
ATOM 806 N N . THR A 1 111 ? -16.091 -4.744 5.065 1.00 74.94 111 THR A N 1
ATOM 807 C CA . THR A 1 111 ? -16.525 -3.338 5.100 1.00 74.94 111 THR A CA 1
ATOM 808 C C . THR A 1 111 ? -16.095 -2.601 3.821 1.00 74.94 111 THR A C 1
ATOM 810 O O . THR A 1 111 ? -15.041 -2.912 3.262 1.00 74.94 111 THR A O 1
ATOM 813 N N . PRO A 1 112 ? -16.851 -1.593 3.341 1.00 68.88 112 PRO A N 1
ATOM 814 C CA . PRO A 1 112 ? -16.444 -0.798 2.178 1.00 68.88 112 PRO A CA 1
ATOM 815 C C . PRO A 1 112 ? -15.053 -0.168 2.334 1.00 68.88 112 PRO A C 1
ATOM 817 O O . PRO A 1 112 ? -14.253 -0.197 1.401 1.00 68.88 112 PRO A O 1
ATOM 820 N N . SER A 1 113 ? -14.738 0.338 3.531 1.00 65.44 113 SER A N 1
ATOM 821 C CA . SER A 1 113 ? -13.422 0.893 3.857 1.00 65.44 113 SER A CA 1
ATOM 822 C C . SER A 1 113 ? -12.327 -0.168 3.777 1.00 65.44 113 SER A C 1
ATOM 824 O O . SER A 1 113 ? -11.313 0.058 3.125 1.00 65.44 113 SER A O 1
ATOM 826 N N . ALA A 1 114 ? -12.537 -1.348 4.365 1.00 67.50 114 ALA A N 1
ATOM 827 C CA . ALA A 1 114 ? -11.582 -2.446 4.292 1.00 67.50 114 ALA A CA 1
ATOM 828 C C . ALA A 1 114 ? -11.345 -2.895 2.841 1.00 67.50 114 ALA A C 1
ATOM 830 O O . ALA A 1 114 ? -10.195 -3.025 2.425 1.00 67.50 114 ALA A O 1
ATOM 831 N N . ARG A 1 115 ? -12.403 -3.043 2.031 1.00 70.12 115 ARG A N 1
ATOM 832 C CA . ARG A 1 115 ? -12.274 -3.378 0.599 1.00 70.12 115 ARG A CA 1
ATOM 833 C C . ARG A 1 115 ? -11.499 -2.319 -0.175 1.00 70.12 115 ARG A C 1
ATOM 835 O O . ARG A 1 115 ? -10.632 -2.660 -0.972 1.00 70.12 115 ARG A O 1
ATOM 842 N N . PHE A 1 116 ? -11.771 -1.040 0.085 1.00 69.94 116 PHE A N 1
ATOM 843 C CA . PHE A 1 116 ? -11.017 0.053 -0.520 1.00 69.94 116 PHE A CA 1
ATOM 844 C C . PHE A 1 116 ? -9.526 -0.035 -0.169 1.00 69.94 116 PHE A C 1
ATOM 846 O O . PHE A 1 116 ? -8.688 0.038 -1.063 1.00 69.94 116 PHE A O 1
ATOM 853 N N . LEU A 1 117 ? -9.186 -0.237 1.105 1.00 69.75 117 LEU A N 1
ATOM 854 C CA . LEU A 1 117 ? -7.798 -0.355 1.565 1.00 69.75 117 LEU A CA 1
ATOM 855 C C . LEU A 1 117 ? -7.093 -1.574 0.959 1.00 69.75 117 LEU A C 1
ATOM 857 O O . LEU A 1 117 ? -5.966 -1.464 0.486 1.00 69.75 117 LEU A O 1
ATOM 861 N N . LEU A 1 118 ? -7.775 -2.716 0.911 1.00 72.06 118 LEU A N 1
ATOM 862 C CA . LEU A 1 118 ? -7.281 -3.926 0.263 1.00 72.06 118 LEU A CA 1
ATOM 863 C C . LEU A 1 118 ? -6.974 -3.677 -1.222 1.00 72.06 118 LEU A C 1
ATOM 865 O O . LEU A 1 118 ? -5.879 -3.989 -1.680 1.00 72.06 118 LEU A O 1
ATOM 869 N N . ASN A 1 119 ? -7.880 -3.013 -1.942 1.00 72.69 119 ASN A N 1
ATOM 870 C CA . ASN A 1 119 ? -7.660 -2.596 -3.329 1.00 72.69 119 ASN A CA 1
ATOM 871 C C .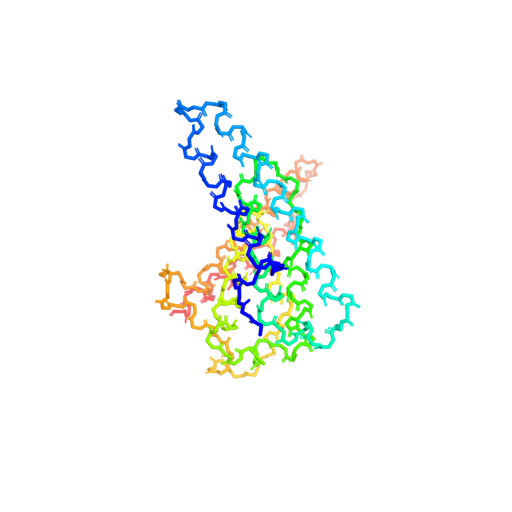 ASN A 1 119 ? -6.430 -1.688 -3.482 1.00 72.69 119 ASN A C 1
ATOM 873 O O . ASN A 1 119 ? -5.654 -1.849 -4.424 1.00 72.69 119 ASN A O 1
ATOM 877 N N . GLN A 1 120 ? -6.222 -0.752 -2.549 1.0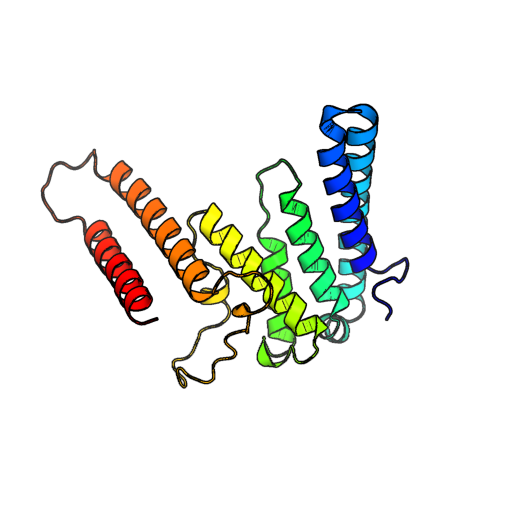0 72.12 120 GLN A N 1
ATOM 878 C CA . GLN A 1 120 ? -5.030 0.099 -2.556 1.00 72.12 120 GLN A CA 1
ATOM 879 C C . GLN A 1 120 ? -3.744 -0.715 -2.390 1.00 72.12 120 GLN A C 1
ATOM 881 O O . GLN A 1 120 ? -2.809 -0.511 -3.160 1.00 72.12 120 GLN A O 1
ATOM 886 N N . ILE A 1 121 ? -3.701 -1.657 -1.440 1.00 71.69 121 ILE A N 1
ATOM 887 C CA . ILE A 1 121 ? -2.528 -2.524 -1.214 1.00 71.69 121 ILE A CA 1
ATOM 888 C C . ILE A 1 121 ? -2.142 -3.240 -2.490 1.00 71.69 121 ILE A C 1
ATOM 890 O O . ILE A 1 121 ? -0.990 -3.168 -2.908 1.00 71.69 121 ILE A O 1
ATOM 894 N N . LEU A 1 122 ? -3.112 -3.914 -3.107 1.00 71.81 122 LEU A N 1
ATOM 895 C CA . LEU A 1 122 ? -2.844 -4.723 -4.285 1.00 71.81 122 LEU A CA 1
ATOM 896 C C . LEU A 1 122 ? -2.322 -3.877 -5.437 1.00 71.81 122 LEU A C 1
ATOM 898 O O . LEU A 1 122 ? -1.387 -4.269 -6.129 1.00 71.81 122 LEU A O 1
ATOM 902 N N . PHE A 1 123 ? -2.907 -2.697 -5.622 1.00 72.25 123 PHE A N 1
ATOM 903 C CA . PHE A 1 123 ? -2.466 -1.765 -6.644 1.00 72.25 123 PHE A CA 1
ATOM 904 C C . PHE A 1 123 ? -1.021 -1.298 -6.415 1.00 72.25 123 PHE A C 1
ATOM 906 O O . PHE A 1 123 ? -0.219 -1.299 -7.350 1.00 72.25 123 PHE A O 1
ATOM 913 N N . HIS A 1 124 ? -0.666 -0.934 -5.181 1.00 71.44 124 HIS A N 1
ATOM 914 C CA . HIS A 1 124 ? 0.687 -0.475 -4.854 1.00 71.44 124 HIS A CA 1
ATOM 915 C C . HIS A 1 124 ? 1.728 -1.596 -4.900 1.00 71.44 124 HIS A C 1
ATOM 917 O O . HIS A 1 124 ? 2.846 -1.354 -5.361 1.00 71.44 124 HIS A O 1
ATOM 923 N N . ASP A 1 125 ? 1.367 -2.809 -4.486 1.00 70.06 125 ASP A N 1
ATOM 924 C CA . ASP A 1 125 ? 2.206 -3.997 -4.643 1.00 70.06 125 ASP A CA 1
ATOM 925 C C . ASP A 1 125 ? 2.498 -4.268 -6.127 1.00 70.06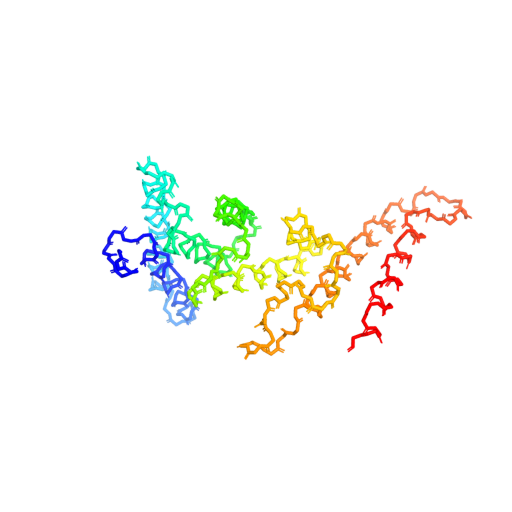 125 ASP A C 1
ATOM 927 O O . ASP A 1 125 ? 3.661 -4.367 -6.521 1.00 70.06 125 ASP A O 1
ATOM 931 N N . MET A 1 126 ? 1.464 -4.250 -6.977 1.00 69.19 126 MET A N 1
ATOM 932 C CA . MET A 1 126 ? 1.618 -4.420 -8.425 1.00 69.19 126 MET A CA 1
ATOM 933 C C . MET A 1 126 ? 2.485 -3.327 -9.059 1.00 69.19 126 MET A C 1
ATOM 935 O O . MET A 1 126 ? 3.417 -3.647 -9.792 1.00 69.19 126 MET A O 1
ATOM 939 N N . LEU A 1 127 ? 2.238 -2.044 -8.770 1.00 69.50 127 LEU A N 1
ATOM 940 C CA . LEU A 1 127 ? 3.066 -0.954 -9.305 1.00 69.50 127 LEU A CA 1
ATOM 941 C C . LEU A 1 127 ? 4.530 -1.073 -8.877 1.00 69.50 127 LEU A C 1
ATOM 943 O O . LEU A 1 127 ? 5.439 -0.865 -9.682 1.00 69.50 127 LEU A O 1
ATOM 947 N N . SER A 1 128 ? 4.759 -1.422 -7.614 1.00 66.12 128 SER A N 1
ATOM 948 C CA . SER A 1 128 ? 6.106 -1.580 -7.076 1.00 66.12 128 SER A CA 1
ATOM 949 C C . SER A 1 128 ? 6.832 -2.761 -7.720 1.00 66.12 128 SER A C 1
ATOM 951 O O . SER A 1 128 ? 8.014 -2.657 -8.043 1.00 66.12 128 SER A O 1
ATOM 953 N N . ALA A 1 129 ? 6.123 -3.864 -7.955 1.00 66.06 129 ALA A N 1
ATOM 954 C CA . ALA A 1 129 ? 6.625 -5.035 -8.660 1.00 66.06 129 ALA A CA 1
ATOM 955 C C . ALA A 1 129 ? 6.996 -4.723 -10.118 1.00 66.06 129 ALA A C 1
ATOM 957 O O . ALA A 1 129 ? 8.108 -5.031 -10.548 1.00 66.06 129 ALA A O 1
ATOM 958 N N . VAL A 1 130 ? 6.128 -4.006 -10.845 1.00 65.38 130 VAL A N 1
ATOM 959 C CA . VAL A 1 130 ? 6.413 -3.512 -12.205 1.00 65.38 130 VAL A CA 1
ATOM 960 C C . VAL A 1 130 ? 7.662 -2.636 -12.223 1.00 65.38 130 VAL A C 1
ATOM 962 O O . VAL A 1 130 ? 8.541 -2.852 -13.056 1.00 65.38 130 VAL A O 1
ATOM 965 N N . SER A 1 131 ? 7.750 -1.666 -11.308 1.00 63.78 131 SER A N 1
ATOM 966 C CA . SER A 1 131 ? 8.869 -0.722 -11.243 1.00 63.78 131 SER A CA 1
ATOM 967 C C . SER A 1 131 ? 10.201 -1.399 -10.933 1.00 63.78 131 SER A C 1
ATOM 969 O O . SER A 1 131 ? 11.235 -0.922 -11.393 1.00 63.78 131 SER A O 1
ATOM 971 N N . ARG A 1 132 ? 10.194 -2.465 -10.124 1.00 64.12 132 ARG A N 1
ATOM 972 C CA . ARG A 1 132 ? 11.410 -3.190 -9.730 1.00 64.12 132 ARG A CA 1
ATOM 973 C C . ARG A 1 132 ? 11.749 -4.359 -10.651 1.00 64.12 132 ARG A C 1
ATOM 975 O O . ARG A 1 132 ? 12.832 -4.915 -10.517 1.00 64.12 132 ARG A O 1
ATOM 982 N N . GLY A 1 133 ? 10.839 -4.758 -11.541 1.00 63.75 133 GLY A N 1
ATOM 983 C CA . GLY A 1 133 ? 10.971 -6.016 -12.274 1.00 63.75 133 GLY A CA 1
ATOM 984 C C . GLY A 1 133 ? 11.024 -7.218 -11.330 1.00 63.75 133 GLY A C 1
ATOM 985 O O . GLY A 1 133 ? 11.857 -8.102 -11.495 1.00 63.75 133 GLY A O 1
ATOM 986 N N . THR A 1 134 ? 10.171 -7.229 -10.309 1.00 64.06 134 THR A N 1
ATOM 987 C CA . THR A 1 134 ? 10.040 -8.344 -9.359 1.00 64.06 134 THR A CA 1
ATOM 988 C C . THR A 1 134 ? 8.630 -8.909 -9.421 1.00 64.06 134 THR A C 1
ATOM 990 O O . THR A 1 134 ? 7.710 -8.209 -9.840 1.00 64.06 134 THR A O 1
ATOM 993 N N . GLU A 1 135 ? 8.424 -10.138 -8.952 1.00 64.44 135 GLU A N 1
ATOM 994 C CA . GLU A 1 135 ? 7.070 -10.676 -8.808 1.00 64.44 135 GLU A CA 1
ATOM 995 C C . GLU A 1 135 ? 6.251 -9.850 -7.786 1.00 64.44 135 GLU A C 1
ATOM 997 O O . GLU A 1 135 ? 6.791 -9.450 -6.745 1.00 64.44 135 GLU A O 1
ATOM 1002 N N . PRO A 1 136 ? 4.959 -9.565 -8.052 1.00 65.62 136 PRO A N 1
ATOM 1003 C CA . PRO A 1 136 ? 4.052 -8.994 -7.063 1.00 65.62 136 PRO A CA 1
ATOM 1004 C C . PRO A 1 136 ? 3.954 -9.883 -5.833 1.00 65.62 136 PRO A C 1
ATOM 1006 O O . PRO A 1 136 ? 3.713 -11.091 -5.939 1.00 65.62 136 PRO A O 1
ATOM 1009 N N . LEU A 1 137 ? 4.074 -9.287 -4.653 1.00 65.12 137 LEU A N 1
ATOM 1010 C CA . LEU A 1 137 ? 4.052 -10.055 -3.425 1.00 65.12 137 LEU A CA 1
ATOM 1011 C C . LEU A 1 137 ? 2.680 -10.715 -3.180 1.00 65.12 137 LEU A C 1
ATOM 1013 O O . LEU A 1 137 ? 2.603 -11.755 -2.527 1.00 65.12 137 LEU A O 1
ATOM 1017 N N . ILE A 1 138 ? 1.601 -10.185 -3.770 1.00 64.12 138 ILE A N 1
ATOM 1018 C CA . ILE A 1 138 ? 0.248 -10.762 -3.733 1.00 64.12 138 ILE A CA 1
ATOM 1019 C C . ILE A 1 138 ? 0.214 -12.249 -4.130 1.00 64.12 138 ILE A C 1
ATOM 1021 O O . ILE A 1 138 ? -0.532 -13.011 -3.517 1.00 64.12 138 ILE A O 1
ATOM 1025 N N . ARG A 1 139 ? 1.042 -12.693 -5.094 1.00 58.69 139 ARG A N 1
ATOM 1026 C CA . ARG A 1 139 ? 1.087 -14.106 -5.527 1.00 58.69 139 ARG A CA 1
ATOM 1027 C C . ARG A 1 139 ? 1.674 -15.028 -4.463 1.00 58.69 139 ARG A C 1
ATOM 1029 O O . ARG A 1 139 ? 1.197 -16.144 -4.291 1.00 58.69 139 ARG A O 1
ATOM 1036 N N . LEU A 1 140 ? 2.669 -14.543 -3.724 1.00 54.28 140 LEU A N 1
ATOM 1037 C CA . LEU A 1 140 ? 3.307 -15.272 -2.624 1.00 54.28 140 LEU A CA 1
ATOM 1038 C C . LEU A 1 140 ? 2.427 -15.315 -1.368 1.00 54.28 140 LEU A C 1
ATOM 1040 O O . LEU A 1 140 ? 2.623 -16.158 -0.496 1.00 54.28 140 LEU A O 1
ATOM 1044 N N . TYR A 1 141 ? 1.490 -14.376 -1.244 1.00 51.16 141 TYR A N 1
ATOM 1045 C CA . TYR A 1 141 ? 0.744 -14.139 -0.011 1.00 51.16 141 TYR A CA 1
ATOM 1046 C C . TYR A 1 141 ? -0.697 -14.624 -0.041 1.00 51.16 141 TYR A C 1
ATOM 1048 O O . TYR A 1 141 ? -1.276 -14.854 1.020 1.00 51.16 141 TYR A O 1
ATOM 1056 N N . TRP A 1 142 ? -1.267 -14.778 -1.232 1.00 60.88 142 TRP A N 1
ATOM 1057 C CA . TRP A 1 142 ? -2.627 -15.247 -1.422 1.00 60.88 142 TRP A CA 1
ATOM 1058 C C . TRP A 1 142 ? -2.632 -16.342 -2.489 1.00 60.88 142 TRP A C 1
ATOM 1060 O O . TRP A 1 142 ? -2.996 -16.061 -3.634 1.00 60.88 142 TRP A O 1
ATOM 1070 N N . PRO A 1 143 ? -2.168 -17.569 -2.162 1.00 48.06 143 PRO A N 1
ATOM 1071 C CA . PRO A 1 143 ? -2.194 -18.661 -3.119 1.00 48.06 143 PRO A CA 1
ATOM 1072 C C . PRO A 1 143 ? -3.637 -18.829 -3.579 1.00 48.06 143 PRO A C 1
ATOM 1074 O O . PRO A 1 143 ? -4.530 -19.158 -2.797 1.00 48.06 143 PRO A O 1
ATOM 1077 N N . CYS A 1 144 ? -3.866 -18.530 -4.854 1.00 48.00 144 CYS A N 1
ATOM 1078 C CA . CYS A 1 144 ? -5.092 -18.889 -5.530 1.00 48.00 144 CYS A CA 1
ATOM 1079 C C . CYS A 1 144 ? -5.035 -20.415 -5.625 1.00 48.00 144 CYS A C 1
ATOM 1081 O O . CYS A 1 144 ? -4.472 -20.951 -6.577 1.00 48.00 144 CYS A O 1
ATOM 1083 N N . GLU A 1 145 ? -5.487 -21.132 -4.589 1.00 42.66 145 GLU A N 1
ATOM 1084 C CA . GLU A 1 145 ? -5.805 -22.542 -4.786 1.00 42.66 145 GLU A CA 1
ATOM 1085 C C . GLU A 1 145 ? -6.782 -22.597 -5.961 1.00 42.66 145 GLU A C 1
ATOM 1087 O O . GLU A 1 145 ? -7.689 -21.766 -6.032 1.00 42.66 145 GLU A O 1
ATOM 1092 N N . GLU A 1 146 ? -6.567 -23.536 -6.883 1.00 39.84 146 GLU A N 1
ATOM 1093 C CA . GLU A 1 146 ? -7.350 -23.802 -8.098 1.00 39.84 146 GLU A CA 1
ATOM 1094 C C . GLU A 1 146 ? -8.811 -24.212 -7.800 1.00 39.84 146 GLU A C 1
ATOM 1096 O O . GLU A 1 146 ? -9.338 -25.178 -8.347 1.00 39.84 146 GLU A O 1
ATOM 1101 N N . ARG A 1 147 ? -9.496 -23.509 -6.899 1.00 36.62 147 ARG A N 1
ATOM 1102 C CA . ARG A 1 147 ? -10.911 -23.677 -6.611 1.00 36.62 147 ARG A CA 1
ATOM 1103 C C . ARG A 1 147 ? -11.684 -22.599 -7.350 1.00 36.62 147 ARG A C 1
ATOM 1105 O O . ARG A 1 147 ? -11.794 -21.463 -6.902 1.00 36.62 147 ARG A O 1
ATOM 1112 N N . ASP A 1 148 ? -12.195 -23.028 -8.497 1.00 32.91 148 ASP A N 1
ATOM 1113 C CA . ASP A 1 148 ? -13.221 -22.393 -9.311 1.00 32.91 148 ASP A CA 1
ATOM 1114 C C . ASP A 1 148 ? -12.890 -20.972 -9.784 1.00 32.91 148 ASP A C 1
ATOM 1116 O O . ASP A 1 148 ? -13.109 -19.968 -9.103 1.00 32.91 148 ASP A O 1
ATOM 1120 N N . ALA A 1 149 ? -12.447 -20.909 -11.042 1.00 36.94 149 ALA A N 1
ATOM 1121 C CA . ALA A 1 149 ? -12.118 -19.727 -11.841 1.00 36.94 149 ALA A CA 1
ATOM 1122 C C . ALA A 1 149 ? -13.254 -18.687 -12.023 1.00 36.94 149 ALA A C 1
ATOM 1124 O O . ALA A 1 149 ? -13.166 -17.829 -12.892 1.00 36.94 149 ALA A O 1
ATOM 1125 N N . PHE A 1 150 ? -14.309 -18.727 -11.207 1.00 34.00 150 PHE A N 1
ATOM 1126 C CA . PHE A 1 150 ? -15.424 -17.775 -11.228 1.00 34.00 150 PHE A CA 1
ATOM 1127 C C . PHE A 1 150 ? -15.804 -17.216 -9.846 1.00 34.00 150 PHE A C 1
ATOM 1129 O O . PHE A 1 150 ? -16.707 -16.387 -9.759 1.00 34.00 150 PHE A O 1
ATOM 1136 N N . THR A 1 151 ? -15.114 -17.618 -8.771 1.00 37.75 151 THR A N 1
ATOM 1137 C CA . THR A 1 151 ? -15.446 -17.191 -7.394 1.00 37.75 151 THR A CA 1
ATOM 1138 C C . THR A 1 151 ? -14.230 -16.998 -6.489 1.00 37.75 151 THR A C 1
ATOM 1140 O O . THR A 1 151 ? -14.362 -16.998 -5.264 1.00 37.75 151 THR A O 1
ATOM 1143 N N . SER A 1 152 ? -13.035 -16.768 -7.042 1.00 39.94 152 SER A N 1
ATOM 1144 C CA . SER A 1 152 ? -12.034 -16.080 -6.224 1.00 39.94 152 SER A CA 1
ATOM 1145 C C . SER A 1 152 ? -12.582 -14.675 -5.932 1.00 39.94 152 SER A C 1
ATOM 1147 O O . SER A 1 152 ? -13.324 -14.128 -6.755 1.00 39.94 152 SER A O 1
ATOM 1149 N N . PRO A 1 153 ? -12.280 -14.061 -4.777 1.00 42.22 153 PRO A N 1
ATOM 1150 C CA . PRO A 1 153 ? -12.506 -12.640 -4.594 1.00 42.22 153 PRO A CA 1
ATOM 1151 C C . PRO A 1 153 ? -11.484 -11.931 -5.487 1.00 42.22 153 PRO A C 1
ATOM 1153 O O . PRO A 1 153 ? -10.518 -11.342 -5.003 1.00 42.22 153 PRO A O 1
ATOM 1156 N N . PHE A 1 154 ? -11.665 -12.048 -6.806 1.00 45.69 154 PHE A N 1
ATOM 1157 C CA . PHE A 1 154 ? -11.155 -11.137 -7.799 1.00 45.69 154 PHE A CA 1
ATOM 1158 C C . PHE A 1 154 ? -11.745 -9.811 -7.368 1.00 45.69 154 PHE A C 1
ATOM 1160 O O . PHE A 1 154 ? -12.904 -9.485 -7.618 1.00 45.69 154 PHE A O 1
ATOM 1167 N N . LEU A 1 155 ? -10.962 -9.132 -6.537 1.00 50.28 155 LEU A N 1
ATOM 1168 C CA . LEU A 1 155 ? -11.213 -7.788 -6.099 1.00 50.28 155 LEU A CA 1
ATOM 1169 C C . LEU A 1 155 ? -11.572 -7.032 -7.357 1.00 50.28 155 LEU A C 1
ATOM 1171 O O . LEU A 1 155 ? -10.791 -7.006 -8.309 1.00 50.28 155 LEU A O 1
ATOM 1175 N N . GLU A 1 156 ? -12.790 -6.505 -7.352 1.00 48.12 156 GLU A N 1
ATOM 1176 C CA . GLU A 1 156 ? -13.378 -5.637 -8.359 1.00 48.12 156 GLU A CA 1
ATOM 1177 C C . GLU A 1 156 ? -12.578 -4.319 -8.376 1.00 48.12 156 GLU A C 1
ATOM 1179 O O . GLU A 1 156 ? -13.046 -3.228 -8.062 1.00 48.12 156 GLU A O 1
ATOM 1184 N N . LEU A 1 157 ? -11.284 -4.439 -8.669 1.00 46.44 157 LEU A N 1
ATOM 1185 C CA . LEU A 1 157 ? -10.326 -3.373 -8.895 1.00 46.44 157 LEU A CA 1
ATOM 1186 C C . LEU A 1 157 ? -10.651 -2.673 -10.222 1.00 46.44 157 LEU A C 1
ATOM 1188 O O . LEU A 1 157 ? -10.178 -1.567 -10.475 1.00 46.44 157 LEU A O 1
ATOM 1192 N N . GLU A 1 158 ? -11.499 -3.310 -11.034 1.00 45.88 158 GLU A N 1
ATOM 1193 C CA . GLU A 1 158 ? -11.922 -2.879 -12.359 1.00 45.88 158 GLU A CA 1
ATOM 1194 C C . GLU A 1 158 ? -12.640 -1.531 -12.353 1.00 45.88 158 GLU A C 1
ATOM 1196 O O . GLU A 1 158 ? -12.477 -0.749 -13.286 1.00 45.88 158 GLU A O 1
ATOM 1201 N N . SER A 1 159 ? -13.382 -1.194 -11.294 1.00 44.75 159 SER A N 1
ATOM 1202 C CA . SER A 1 159 ? -14.342 -0.092 -11.412 1.00 44.75 159 SER A CA 1
ATOM 1203 C C . SER A 1 159 ? -13.826 1.295 -11.006 1.00 44.75 159 SER A C 1
ATOM 1205 O O . SER A 1 159 ? -14.504 2.277 -11.299 1.00 44.75 159 SER A O 1
ATOM 1207 N N . SER A 1 160 ? -12.673 1.438 -10.334 1.00 42.16 160 SER A N 1
ATOM 1208 C CA . SER A 1 160 ? -12.299 2.746 -9.740 1.00 42.16 160 SER A CA 1
ATOM 1209 C C . SER A 1 160 ? -11.077 3.439 -10.338 1.00 42.16 160 SER A C 1
ATOM 1211 O O . SER A 1 160 ? -10.890 4.632 -10.102 1.00 42.16 160 SER A O 1
ATOM 1213 N N . ARG A 1 161 ? -10.236 2.734 -11.107 1.00 50.91 161 ARG A N 1
ATOM 1214 C CA . ARG A 1 161 ? -8.973 3.305 -11.619 1.00 50.91 161 ARG A CA 1
ATOM 1215 C C . ARG A 1 161 ? -8.664 3.024 -13.086 1.00 50.91 161 ARG A C 1
ATOM 1217 O O . ARG A 1 161 ? -7.648 3.508 -13.564 1.00 50.91 161 ARG A O 1
ATOM 1224 N N . GLY A 1 162 ? -9.520 2.285 -13.794 1.00 48.31 162 GLY A N 1
ATOM 1225 C CA . GLY A 1 162 ? -9.339 2.009 -15.224 1.00 48.31 162 GLY A CA 1
ATOM 1226 C C . GLY A 1 162 ? -8.200 1.037 -15.558 1.00 48.31 162 GLY A C 1
ATOM 1227 O O . GLY A 1 162 ? -7.811 0.954 -16.717 1.00 48.31 162 GLY A O 1
ATOM 1228 N N . TYR A 1 163 ? -7.671 0.299 -14.575 1.00 55.00 163 TYR A N 1
ATOM 1229 C CA . TYR A 1 163 ? -6.634 -0.713 -14.789 1.00 55.00 163 TYR A CA 1
ATOM 1230 C C . TYR A 1 163 ? -7.136 -2.085 -14.342 1.00 55.00 163 TYR A C 1
ATOM 1232 O O . TYR A 1 163 ? -7.486 -2.271 -13.176 1.00 55.00 163 TYR A O 1
ATOM 1240 N N . HIS A 1 164 ? -7.147 -3.049 -15.262 1.00 64.62 164 HIS A N 1
ATOM 1241 C CA . HIS A 1 164 ? -7.531 -4.426 -14.968 1.00 64.62 164 HIS A CA 1
ATOM 1242 C C . HIS A 1 164 ? -6.394 -5.109 -14.176 1.00 64.62 164 HIS A C 1
ATOM 1244 O O . HIS A 1 164 ? -5.251 -5.128 -14.646 1.00 64.62 164 HIS A O 1
ATOM 1250 N N . PRO A 1 165 ? -6.655 -5.670 -12.979 1.00 59.56 165 PRO A N 1
ATOM 1251 C CA . PRO A 1 165 ? -5.617 -6.261 -12.125 1.00 59.56 165 PRO A CA 1
ATOM 1252 C C . PRO A 1 165 ? -4.814 -7.370 -12.813 1.00 59.56 165 PRO A C 1
ATOM 1254 O O . PRO A 1 165 ? -3.612 -7.486 -12.591 1.00 59.56 165 PRO A O 1
ATOM 1257 N N . ALA A 1 166 ? -5.446 -8.143 -13.696 1.00 64.19 166 ALA A N 1
ATOM 1258 C CA . ALA A 1 166 ? -4.767 -9.174 -14.467 1.00 64.19 166 ALA A CA 1
ATOM 1259 C C . ALA A 1 166 ? -3.781 -8.586 -15.499 1.00 64.19 166 ALA A C 1
ATOM 1261 O O . ALA A 1 166 ? -2.669 -9.095 -15.625 1.00 64.19 166 ALA A O 1
ATOM 1262 N N . ILE A 1 167 ? -4.102 -7.446 -16.131 1.00 68.62 167 ILE A N 1
ATOM 1263 C CA . ILE A 1 167 ? -3.154 -6.716 -16.995 1.00 68.62 167 ILE A CA 1
ATOM 1264 C C . ILE A 1 167 ? -1.955 -6.234 -16.172 1.00 68.62 167 ILE A C 1
ATOM 1266 O O . ILE A 1 167 ? -0.811 -6.447 -16.562 1.00 68.62 167 ILE A O 1
ATOM 1270 N N . MET A 1 168 ? -2.192 -5.627 -15.008 1.00 66.19 168 MET A N 1
ATOM 1271 C CA . MET A 1 168 ? -1.113 -5.144 -14.134 1.00 66.19 168 MET A CA 1
ATOM 1272 C C . MET A 1 168 ? -0.207 -6.280 -13.645 1.00 66.19 168 MET A C 1
ATOM 1274 O O . MET A 1 168 ? 1.015 -6.129 -13.600 1.00 66.19 168 MET A O 1
ATOM 1278 N N . GLN A 1 169 ? -0.790 -7.435 -13.327 1.00 67.25 169 GLN A N 1
ATOM 1279 C CA . GLN A 1 169 ? -0.041 -8.626 -12.947 1.00 67.25 169 GLN A CA 1
ATOM 1280 C C . GLN A 1 169 ? 0.791 -9.180 -14.112 1.00 67.25 169 GLN A C 1
ATOM 1282 O O . GLN A 1 169 ? 1.948 -9.554 -13.908 1.00 67.25 169 GLN A O 1
ATOM 1287 N N . ALA A 1 170 ? 0.239 -9.201 -15.328 1.00 68.88 170 ALA A N 1
ATOM 1288 C CA . ALA A 1 170 ? 0.978 -9.595 -16.522 1.00 68.88 170 ALA A CA 1
ATOM 1289 C C . ALA A 1 170 ? 2.152 -8.643 -16.792 1.00 68.88 170 ALA A C 1
ATOM 1291 O O . ALA A 1 170 ? 3.272 -9.104 -16.997 1.00 68.88 170 ALA A O 1
ATOM 1292 N N . VAL A 1 171 ? 1.938 -7.325 -16.694 1.00 72.06 171 VAL A N 1
ATOM 1293 C CA . VAL A 1 171 ? 3.006 -6.319 -16.842 1.00 72.06 171 VAL A CA 1
ATOM 1294 C C . VAL A 1 171 ? 4.106 -6.527 -15.797 1.00 72.06 171 VAL A C 1
ATOM 1296 O O . VAL A 1 171 ? 5.282 -6.485 -16.148 1.00 72.06 171 VAL A O 1
ATOM 1299 N N . ALA A 1 172 ? 3.757 -6.820 -14.540 1.00 66.88 172 ALA A N 1
ATOM 1300 C CA . ALA A 1 172 ? 4.750 -7.091 -13.498 1.00 66.88 172 ALA A CA 1
ATOM 1301 C C . ALA A 1 172 ? 5.598 -8.334 -13.814 1.00 66.88 172 ALA A C 1
ATOM 1303 O O . ALA A 1 172 ? 6.826 -8.277 -13.744 1.00 66.88 172 ALA A O 1
ATOM 1304 N N . ARG A 1 173 ? 4.954 -9.430 -14.242 1.00 74.94 173 ARG A N 1
ATOM 1305 C CA . ARG A 1 173 ? 5.641 -10.665 -14.665 1.00 74.94 173 ARG A CA 1
ATOM 1306 C C . ARG A 1 173 ? 6.533 -10.430 -15.883 1.00 74.94 173 ARG A C 1
ATOM 1308 O O . ARG A 1 173 ? 7.650 -10.932 -15.926 1.00 74.94 173 ARG A O 1
ATOM 1315 N N . VAL A 1 174 ? 6.083 -9.638 -16.858 1.00 78.12 174 VAL A N 1
ATOM 1316 C CA . VAL A 1 174 ? 6.902 -9.259 -18.022 1.00 78.12 174 VAL A CA 1
ATOM 1317 C C . VAL A 1 174 ? 8.118 -8.435 -17.593 1.00 78.12 174 VAL A C 1
ATOM 1319 O O . VAL A 1 174 ? 9.225 -8.717 -18.055 1.00 78.12 174 VAL A O 1
ATOM 1322 N N . SER A 1 175 ? 7.950 -7.462 -16.690 1.00 71.62 175 SER A N 1
ATOM 1323 C CA . SER A 1 175 ? 9.070 -6.686 -16.141 1.00 71.62 175 SER A CA 1
ATOM 1324 C C . SER A 1 175 ? 10.089 -7.578 -15.428 1.00 71.62 175 SER A C 1
ATOM 1326 O O . SER A 1 175 ? 11.293 -7.395 -15.602 1.00 71.62 175 SER A O 1
ATOM 1328 N N . GLU A 1 176 ? 9.629 -8.578 -14.677 1.00 77.50 176 GLU A N 1
ATOM 1329 C CA . GLU A 1 176 ? 10.502 -9.555 -14.026 1.00 77.50 176 GLU A CA 1
ATOM 1330 C C . GLU A 1 176 ? 11.250 -10.449 -15.016 1.00 77.50 176 GLU A C 1
ATOM 1332 O O . GLU A 1 176 ? 12.467 -10.617 -14.912 1.00 77.50 176 GLU A O 1
ATOM 1337 N N . LEU A 1 177 ? 10.552 -10.998 -16.012 1.00 79.69 177 LEU A N 1
ATOM 1338 C CA . LEU A 1 177 ? 11.182 -11.803 -17.059 1.00 79.69 177 LEU A CA 1
ATOM 1339 C C . LEU A 1 177 ? 12.227 -10.993 -17.831 1.00 79.69 177 LEU A C 1
ATOM 1341 O O . LEU A 1 177 ? 13.294 -11.519 -18.152 1.00 79.69 177 LEU A O 1
ATOM 1345 N N . LYS A 1 178 ? 11.958 -9.705 -18.078 1.00 76.94 178 LYS A N 1
ATOM 1346 C CA . LYS A 1 178 ? 12.918 -8.781 -18.687 1.00 76.94 178 LYS A CA 1
ATOM 1347 C C . LYS A 1 178 ? 14.164 -8.609 -17.811 1.00 76.94 178 LYS A C 1
ATOM 1349 O O . LYS A 1 178 ? 15.265 -8.798 -18.322 1.00 76.94 178 LYS A O 1
ATOM 1354 N N . ALA A 1 179 ? 14.006 -8.337 -16.515 1.00 75.25 179 ALA A N 1
ATOM 1355 C CA . ALA A 1 179 ? 15.133 -8.183 -15.589 1.00 75.25 179 ALA A CA 1
ATOM 1356 C C . ALA A 1 179 ? 15.985 -9.464 -15.489 1.00 75.25 179 ALA A C 1
ATOM 1358 O O . ALA A 1 179 ? 17.215 -9.417 -15.563 1.00 75.25 179 ALA A O 1
ATOM 1359 N N . ARG A 1 180 ? 15.337 -10.636 -15.405 1.00 79.06 180 ARG A N 1
ATOM 1360 C CA . ARG A 1 180 ? 16.023 -11.940 -15.393 1.00 79.06 180 ARG A CA 1
ATOM 1361 C C . ARG A 1 180 ? 16.753 -12.223 -16.709 1.00 79.06 180 ARG A C 1
ATOM 1363 O O . ARG A 1 180 ? 17.866 -12.743 -16.682 1.00 79.06 180 ARG A O 1
ATOM 1370 N N . LYS A 1 181 ? 16.159 -11.866 -17.855 1.00 79.25 181 LYS A N 1
ATOM 1371 C CA . LYS A 1 181 ? 16.802 -11.983 -19.173 1.00 79.25 181 LYS A CA 1
ATOM 1372 C C . LYS A 1 181 ? 18.045 -11.100 -19.264 1.00 79.25 181 LYS A C 1
ATOM 1374 O O . LYS A 1 181 ? 19.081 -11.575 -19.721 1.00 79.25 181 LYS A O 1
ATOM 1379 N N . GLU A 1 182 ? 17.960 -9.844 -18.829 1.00 77.19 182 GLU A N 1
ATOM 1380 C CA . GLU A 1 182 ? 19.103 -8.922 -18.814 1.00 77.19 182 GLU A CA 1
ATOM 1381 C C . GLU A 1 182 ? 20.249 -9.499 -17.961 1.00 77.19 182 GLU A C 1
ATOM 1383 O O . GLU A 1 182 ? 21.364 -9.639 -18.462 1.00 77.19 182 GLU A O 1
ATOM 1388 N N . ALA A 1 183 ? 19.964 -9.985 -16.747 1.00 76.19 183 ALA A N 1
ATOM 1389 C CA . ALA A 1 183 ? 20.959 -10.628 -15.878 1.00 76.19 183 ALA A CA 1
ATOM 1390 C C . ALA A 1 183 ? 21.575 -11.921 -16.467 1.00 76.19 183 ALA A C 1
ATOM 1392 O O . ALA A 1 183 ? 22.776 -12.167 -16.328 1.00 76.19 183 ALA A O 1
ATOM 1393 N N . ALA A 1 184 ? 20.774 -12.743 -17.151 1.00 72.44 184 ALA A N 1
ATOM 1394 C CA . ALA A 1 184 ? 21.244 -13.961 -17.819 1.00 72.44 184 ALA A CA 1
ATOM 1395 C C . ALA A 1 184 ? 22.113 -13.670 -19.058 1.00 72.44 184 ALA A C 1
ATOM 1397 O O . ALA A 1 184 ? 22.963 -14.477 -19.427 1.00 72.44 184 ALA A O 1
ATOM 1398 N N . THR A 1 185 ? 21.922 -12.514 -19.700 1.00 66.31 185 THR A N 1
ATOM 1399 C CA . THR A 1 185 ? 22.712 -12.117 -20.876 1.00 66.31 185 THR A CA 1
ATOM 1400 C C . THR A 1 185 ? 24.113 -11.659 -20.453 1.00 66.31 185 THR A C 1
ATOM 1402 O O . THR A 1 185 ? 25.094 -12.074 -21.061 1.00 66.31 185 THR A O 1
ATOM 1405 N N . PHE A 1 186 ? 24.224 -10.923 -19.339 1.00 59.69 186 PHE A N 1
ATOM 1406 C CA . PHE A 1 186 ? 25.510 -10.509 -18.754 1.00 59.69 186 PHE A CA 1
ATOM 1407 C C . PHE A 1 186 ? 26.390 -11.670 -18.261 1.00 59.69 186 PHE A C 1
ATOM 1409 O O . PHE A 1 186 ? 27.601 -11.519 -18.156 1.00 59.69 186 PHE A O 1
ATOM 1416 N N . THR A 1 187 ? 25.808 -12.830 -17.953 1.00 57.91 187 THR A N 1
ATOM 1417 C CA . THR A 1 187 ? 26.549 -14.017 -17.485 1.00 57.91 187 THR A CA 1
ATOM 1418 C C . THR A 1 187 ? 26.967 -14.960 -18.616 1.00 57.91 187 THR A C 1
ATOM 1420 O O . THR A 1 187 ? 27.759 -15.872 -18.388 1.00 57.91 187 THR A O 1
ATOM 1423 N N . SER A 1 188 ? 26.465 -14.748 -19.838 1.00 53.94 188 SER A N 1
ATOM 1424 C CA . SER A 1 188 ? 26.685 -15.642 -20.980 1.00 53.94 188 SER A CA 1
ATOM 1425 C C . SER A 1 188 ? 27.833 -15.213 -21.903 1.00 53.94 188 SER A C 1
ATOM 1427 O O . SER A 1 188 ? 28.206 -15.995 -22.774 1.00 53.94 188 SER A O 1
ATOM 1429 N N . GLU A 1 189 ? 28.400 -14.014 -21.736 1.00 54.38 189 GLU A N 1
ATOM 1430 C CA . GLU A 1 189 ? 29.498 -13.523 -22.590 1.00 54.38 189 GLU A CA 1
ATOM 1431 C C . GLU A 1 189 ? 30.854 -14.218 -22.329 1.00 54.38 189 GLU A C 1
ATOM 1433 O O . GLU A 1 189 ? 31.767 -14.055 -23.133 1.00 54.38 189 GLU A O 1
ATOM 1438 N N . ASP A 1 190 ? 30.985 -15.042 -21.278 1.00 52.28 190 ASP A N 1
ATOM 1439 C CA . ASP A 1 190 ? 32.269 -15.660 -20.881 1.00 52.28 190 ASP A CA 1
ATOM 1440 C C . ASP A 1 190 ? 32.389 -17.174 -21.181 1.00 52.28 190 ASP A C 1
ATOM 1442 O O . ASP A 1 190 ? 33.447 -17.765 -20.993 1.00 52.28 190 ASP A O 1
ATOM 1446 N N . ASN A 1 191 ? 31.340 -17.838 -21.691 1.00 49.91 191 ASN A N 1
ATOM 1447 C CA . ASN A 1 191 ? 31.377 -19.285 -21.968 1.00 49.91 191 ASN A CA 1
ATOM 1448 C C . ASN A 1 191 ? 30.973 -19.615 -23.413 1.00 49.91 191 ASN A C 1
ATOM 1450 O O . ASN A 1 191 ? 29.802 -19.774 -23.748 1.00 49.91 191 ASN A O 1
ATOM 1454 N N . GLY A 1 192 ? 31.984 -19.750 -24.274 1.00 50.62 192 GLY A N 1
ATOM 1455 C CA . GLY A 1 192 ? 31.862 -20.027 -25.707 1.00 50.62 192 GLY A CA 1
ATOM 1456 C C . GLY A 1 192 ? 31.467 -21.459 -26.090 1.00 50.62 192 GLY A C 1
ATOM 1457 O O . GLY A 1 192 ? 32.173 -22.074 -26.887 1.00 50.62 192 GLY A O 1
ATOM 1458 N N . TYR A 1 193 ? 30.336 -21.981 -25.603 1.00 50.06 193 TYR A N 1
ATOM 1459 C CA . TYR A 1 193 ? 29.747 -23.217 -26.140 1.00 50.06 193 TYR A CA 1
ATOM 1460 C C . TYR A 1 193 ? 28.224 -23.115 -26.324 1.00 50.06 193 TYR A C 1
ATOM 1462 O O . TYR A 1 193 ? 27.492 -22.713 -25.426 1.00 50.06 193 TYR A O 1
ATOM 1470 N N . ASN A 1 194 ? 27.774 -23.507 -27.523 1.00 51.34 194 ASN A N 1
ATOM 1471 C CA . ASN A 1 194 ? 26.397 -23.538 -28.045 1.00 51.34 194 ASN A CA 1
ATOM 1472 C C . ASN A 1 194 ? 25.473 -24.558 -27.334 1.00 51.34 194 ASN A C 1
ATOM 1474 O O . ASN A 1 194 ? 24.777 -25.333 -27.992 1.00 51.34 194 ASN A O 1
ATOM 1478 N N . GLU A 1 195 ? 25.437 -24.587 -26.004 1.00 53.53 195 GLU A N 1
ATOM 1479 C CA . GLU A 1 195 ? 24.326 -25.222 -25.291 1.00 53.53 195 GLU A CA 1
ATOM 1480 C C . GLU A 1 195 ? 23.227 -24.184 -25.073 1.00 53.53 195 GLU A C 1
ATOM 1482 O O . GLU A 1 195 ? 23.479 -23.080 -24.592 1.00 53.53 195 GLU A O 1
ATOM 1487 N N . ILE A 1 196 ? 21.995 -24.526 -25.463 1.00 55.78 196 ILE A N 1
ATOM 1488 C CA . ILE A 1 196 ? 20.809 -23.716 -25.176 1.00 55.78 196 ILE A CA 1
ATOM 1489 C C . ILE A 1 196 ? 20.786 -23.507 -23.666 1.00 55.78 196 ILE A C 1
ATOM 1491 O O . ILE A 1 196 ? 20.510 -24.443 -22.918 1.00 55.78 196 ILE A O 1
ATOM 1495 N N . ASN A 1 197 ? 21.119 -22.292 -23.227 1.00 66.06 197 ASN A N 1
ATOM 1496 C CA . ASN A 1 197 ? 21.222 -21.978 -21.813 1.00 66.06 197 ASN A CA 1
ATOM 1497 C C . ASN A 1 197 ? 19.870 -22.325 -21.154 1.00 66.06 197 ASN A C 1
ATOM 1499 O O . ASN A 1 197 ? 18.848 -21.729 -21.519 1.00 66.06 197 ASN A O 1
ATOM 1503 N N . PRO A 1 198 ? 19.823 -23.291 -20.217 1.00 68.75 198 PRO A N 1
ATOM 1504 C CA . PRO A 1 198 ? 18.573 -23.775 -19.634 1.00 68.75 198 PRO A CA 1
ATOM 1505 C C . PRO A 1 198 ? 17.800 -22.655 -18.925 1.00 68.75 198 PRO A C 1
ATOM 1507 O O . PRO A 1 198 ? 16.571 -22.696 -18.860 1.00 68.75 198 PRO A O 1
ATOM 1510 N N . ALA A 1 199 ? 18.488 -21.600 -18.471 1.00 70.44 199 ALA A N 1
ATOM 1511 C CA . ALA A 1 199 ? 17.846 -20.403 -17.939 1.00 70.44 199 ALA A CA 1
ATOM 1512 C C . ALA A 1 199 ? 17.046 -19.642 -19.012 1.00 70.44 199 ALA A C 1
ATOM 1514 O O . ALA A 1 199 ? 15.939 -19.183 -18.741 1.00 70.44 199 ALA A O 1
ATOM 1515 N N . LEU A 1 200 ? 17.558 -19.553 -20.244 1.00 71.75 200 LEU A N 1
ATOM 1516 C CA . LEU A 1 200 ? 16.869 -18.902 -21.362 1.00 71.75 200 LEU A CA 1
ATOM 1517 C C . LEU A 1 200 ? 15.650 -19.707 -21.834 1.00 71.75 200 LEU A C 1
ATOM 1519 O O . LEU A 1 200 ? 14.617 -19.117 -22.143 1.00 71.75 200 LEU A O 1
ATOM 1523 N N . ALA A 1 201 ? 15.746 -21.041 -21.841 1.00 75.56 201 ALA A N 1
ATOM 1524 C CA . ALA A 1 201 ? 14.621 -21.922 -22.161 1.00 75.56 201 ALA A CA 1
ATOM 1525 C C . ALA A 1 201 ? 13.485 -21.799 -21.127 1.00 75.56 201 ALA A C 1
ATOM 1527 O O . ALA A 1 201 ? 12.318 -21.675 -21.501 1.00 75.56 201 ALA A O 1
ATOM 1528 N N . ASN A 1 202 ? 13.828 -21.736 -19.835 1.00 78.12 202 ASN A N 1
ATOM 1529 C CA . ASN A 1 202 ? 12.861 -21.498 -18.759 1.00 78.12 202 ASN A CA 1
ATOM 1530 C C . ASN A 1 202 ? 12.203 -20.109 -18.862 1.00 78.12 202 ASN A C 1
ATOM 1532 O O . ASN A 1 202 ? 11.003 -19.982 -18.621 1.00 78.12 202 ASN A O 1
ATOM 1536 N N . LEU A 1 203 ? 12.958 -19.074 -19.253 1.00 80.12 203 LEU A N 1
ATOM 1537 C CA . LEU A 1 203 ? 12.415 -17.727 -19.481 1.00 80.12 203 LEU A CA 1
ATOM 1538 C C . LEU A 1 203 ? 11.442 -17.682 -20.667 1.00 80.12 203 LEU A C 1
ATOM 1540 O O . LEU A 1 203 ? 10.407 -17.027 -20.573 1.00 80.12 203 LEU A O 1
ATOM 1544 N N . LEU A 1 204 ? 11.751 -18.391 -21.756 1.00 79.38 204 LEU A N 1
ATOM 1545 C CA . LEU A 1 204 ? 10.870 -18.526 -22.922 1.00 79.38 204 LEU A CA 1
ATOM 1546 C C . LEU A 1 204 ? 9.544 -19.194 -22.548 1.00 79.38 204 LEU A C 1
ATOM 1548 O O . LEU A 1 204 ? 8.482 -18.674 -22.879 1.00 79.38 204 LEU A O 1
ATOM 1552 N N . LEU A 1 205 ? 9.607 -20.296 -21.799 1.00 83.06 205 LEU A N 1
ATOM 1553 C CA . LEU A 1 205 ? 8.420 -21.026 -21.357 1.00 83.06 205 LEU A CA 1
ATOM 1554 C C . LEU A 1 205 ? 7.547 -20.179 -20.417 1.00 83.06 205 LEU A C 1
ATOM 1556 O O . LEU A 1 205 ? 6.331 -20.114 -20.591 1.00 83.06 205 LEU A O 1
ATOM 1560 N N . ALA A 1 206 ? 8.168 -19.461 -19.476 1.00 78.69 206 ALA A N 1
ATOM 1561 C CA . ALA A 1 206 ? 7.462 -18.539 -18.589 1.00 78.69 206 ALA A CA 1
ATOM 1562 C C . ALA A 1 206 ? 6.840 -17.346 -19.343 1.00 78.69 206 ALA A C 1
ATOM 1564 O O . ALA A 1 206 ? 5.730 -16.930 -19.014 1.00 78.69 206 ALA A O 1
ATOM 1565 N N . GLY A 1 207 ? 7.520 -16.816 -20.366 1.00 78.12 207 GLY A N 1
ATOM 1566 C CA . GLY A 1 207 ? 6.981 -15.764 -21.234 1.00 78.12 207 GLY A CA 1
ATOM 1567 C C . GLY A 1 207 ? 5.770 -16.233 -22.038 1.00 78.12 207 GLY A C 1
ATOM 1568 O O . GLY A 1 207 ? 4.753 -15.543 -22.077 1.00 78.12 207 GLY A O 1
ATOM 1569 N N . GLN A 1 208 ? 5.839 -17.442 -22.594 1.00 81.88 208 GLN A N 1
ATOM 1570 C CA . GLN A 1 208 ? 4.749 -18.027 -23.374 1.00 81.88 208 GLN A CA 1
ATOM 1571 C C . GLN A 1 208 ? 3.517 -18.342 -22.516 1.00 81.88 208 GLN A C 1
ATOM 1573 O O . GLN A 1 208 ? 2.384 -18.225 -22.976 1.00 81.88 208 GLN A O 1
ATOM 1578 N N . GLN A 1 209 ? 3.717 -18.677 -21.239 1.00 80.56 209 GLN A N 1
ATOM 1579 C CA . GLN A 1 209 ? 2.621 -18.817 -20.284 1.00 80.56 209 GLN A CA 1
ATOM 1580 C C . GLN A 1 209 ? 1.895 -17.482 -20.043 1.00 80.56 209 GLN A C 1
ATOM 1582 O O . GLN A 1 209 ? 0.668 -17.454 -20.052 1.00 80.56 209 GLN A O 1
ATOM 1587 N N . VAL A 1 210 ? 2.632 -16.376 -19.872 1.00 77.88 210 VAL A N 1
ATOM 1588 C CA . VAL A 1 210 ? 2.030 -15.037 -19.710 1.00 77.88 210 VAL A CA 1
ATOM 1589 C C . VAL A 1 210 ? 1.265 -14.615 -20.969 1.00 77.88 210 VAL A C 1
ATOM 1591 O O . VAL A 1 210 ? 0.179 -14.053 -20.865 1.00 77.88 210 VAL A O 1
ATOM 1594 N N . GLU A 1 211 ? 1.804 -14.909 -22.153 1.00 78.75 211 GLU A N 1
ATOM 1595 C CA . GLU A 1 211 ? 1.152 -14.623 -23.436 1.00 78.75 211 GLU A CA 1
ATOM 1596 C C . GLU A 1 211 ? -0.173 -15.383 -23.595 1.00 78.75 211 GLU A C 1
ATOM 1598 O O . GLU A 1 211 ? -1.192 -14.782 -23.930 1.00 78.75 211 GLU A O 1
ATOM 1603 N N . ASN A 1 212 ? -0.188 -16.683 -23.286 1.00 78.62 212 ASN A N 1
ATOM 1604 C CA . ASN A 1 212 ? -1.402 -17.499 -23.362 1.00 78.62 212 ASN A CA 1
ATOM 1605 C C . ASN A 1 212 ? -2.486 -17.034 -22.378 1.00 78.62 212 ASN A C 1
ATOM 1607 O O . ASN A 1 212 ? -3.663 -17.030 -22.728 1.00 78.62 212 ASN A O 1
ATOM 1611 N N . GLU A 1 213 ? -2.097 -16.624 -21.166 1.00 73.75 213 GLU A N 1
ATOM 1612 C CA . GLU A 1 213 ? -3.024 -16.049 -20.186 1.00 73.75 213 GLU A CA 1
ATOM 1613 C C . GLU A 1 213 ? -3.653 -14.751 -20.725 1.00 73.75 213 GLU A C 1
ATOM 1615 O O . GLU A 1 213 ? -4.874 -14.619 -20.705 1.00 73.75 213 GLU A O 1
ATOM 1620 N N . LEU A 1 214 ? -2.850 -13.839 -21.293 1.00 73.12 214 LEU A N 1
ATOM 1621 C CA . LEU A 1 214 ? -3.335 -12.579 -21.876 1.00 73.12 214 LEU A CA 1
ATOM 1622 C C . LEU A 1 214 ? -4.272 -12.777 -23.075 1.00 73.12 214 LEU A C 1
ATOM 1624 O O . LEU A 1 214 ? -5.195 -11.991 -23.252 1.00 73.12 214 LEU A O 1
ATOM 1628 N N . LEU A 1 215 ? -4.044 -13.804 -23.897 1.00 77.06 215 LEU A N 1
ATOM 1629 C CA . LEU A 1 215 ? -4.900 -14.127 -25.046 1.00 77.06 215 LEU A CA 1
ATOM 1630 C C . LEU A 1 215 ? -6.235 -14.778 -24.648 1.00 77.06 215 LEU A C 1
ATOM 1632 O O . LEU A 1 215 ? -7.141 -14.856 -25.476 1.00 77.06 215 LEU A O 1
ATOM 1636 N N . SER A 1 216 ? -6.340 -15.280 -23.416 1.00 73.31 216 SER A N 1
ATOM 1637 C CA . SER A 1 216 ? -7.540 -15.950 -22.893 1.00 73.31 216 SER A CA 1
ATOM 1638 C C . SER A 1 216 ? -8.497 -15.028 -22.127 1.00 73.31 216 SER A C 1
ATOM 1640 O O . SER A 1 216 ? -9.577 -15.475 -21.738 1.00 73.31 216 SER A O 1
ATOM 1642 N N . MET A 1 217 ? -8.089 -13.776 -21.905 1.00 69.62 217 MET A N 1
ATOM 1643 C CA . MET A 1 217 ? -8.856 -12.724 -21.229 1.00 69.62 217 MET A CA 1
ATOM 1644 C C . MET A 1 217 ? -9.705 -11.924 -22.216 1.00 69.62 217 MET A C 1
ATOM 1646 O O . MET A 1 217 ? -10.848 -11.583 -21.841 1.00 69.62 217 MET A O 1
#

pLDDT: mean 70.43, std 13.51, range [32.91, 89.75]

=== Feature glossary ===
Each block in this record encodes a different view of the same protein. In brief:

Predicted aligned error. PAE(i, j) answers: if I align the predicted and true structures on residue i, how far off (in Å) do I expect residue j to be? A block-diagonal PAE matrix with low values on the blocks and high values off-diagonal is the signature of a multi-domain protein with confidently predicted domains but uncertain inter-domain orientation.

Contact-map, Ramachandran, and PAE plots. Plot images: a contact map (which residues are close in 3D, as an N×N binary image), a Ramachandran scatter (backbone torsion angles, revealing secondary-structure composition at a glance), and — for AlphaFold structures — a PAE heatmap (pairwise prediction confidence).

Backbone torsions (φ/ψ). φ (phi) and ψ (psi) are the two rotatable backbone dihedrals per residue: φ is the C(i-1)–N–Cα–C torsion, ψ is the N–Cα–C–N(i+1) torsion, both in degrees on (−180°, 180°]. α-helical residues cluster near (−60°, −45°); β-strand residues near (−120°, +130°). A Ramachandran plot is simply a scatter of (φ, ψ) for every residue.

Foldseek 3Di. A 3Di character summarizes, for each residue, the relative orientation of the Cα frame of its nearest spatial neighbor. Because it encodes fold topology rather than chemistry, 3Di alignments detect remote structural similarity that sequence alignment misses.

Radius of gyration, Cα contacts, bounding box. Three whole-structure scalars: the radius of gyration (RMS distance of Cα from centroid, in Å), the count of Cα–Cα contacts (pairs closer than 8 Å and separated by more than four residues in sequence — i.e. tertiary, not local, contacts), and the bounding-box dimensions. Together they distinguish compact globular folds from extended fibres or disordered chains.

Sequence. Sequence gives the chain of amino acids in standard one-letter code (A=alanine, C=cysteine, …, Y=tyrosine), read N→C. It is the only feature that is directly encoded by the gene; all structural features are derived from the folded form of this sequence.

mmCIF coordinates. Atomic coordinates in PDBx/mmCIF format — the same representation the Protein Data Bank distributes. Each line of the _atom_site loop places one backbone atom in Cartesian space (units: ångströms, origin: arbitrary).

Secondary structure (3-state, P-SEA). Three-state secondary structure (P-SEA) collapses the eight DSSP classes into helix (a), strand (b), and coil (c). P-SEA assigns these from Cα geometry alone — distances and angles — without requiring backbone oxygens, so it works on any Cα trace.

InterPro / GO / CATH / organism. Functional annotations link the protein to curated databases. InterPro entries identify conserved domains and families by matching the sequence against member-database signatures (Pfam, PROSITE, CDD, …). Gene Ontology (GO) terms describe molecular function, biological process, and cellular component in a controlled vocabulary. CATH places the structure in a hierarchical fold classification (Class/Architecture/Topology/Homologous-superfamily). The organism is the source species.

B-factor. B-factor (Debye–Waller factor) reflects atomic displacement in the crystal lattice. It is an experimental observable (units Å²), not a prediction; low values mean the atom is pinned down, high values mean it moves or is heterogeneous across the crystal.

Rendered structure images. Structure images are PyMOL renders from six orthogonal camera directions. Cartoon representation draws helices as coils and strands as arrows; sticks shows the backbone as bonds; surface shows the solvent-excluded envelope. Rainbow coloring maps sequence position to hue (blue→red, N→C); chain coloring assigns a distinct color per polypeptide.

Solvent-accessible surface area. Solvent-accessible surface area (SASA) is the area in Å² traced out by the centre of a 1.4 Å probe sphere (a water molecule) rolled over the protein's van der Waals surface (Shrake–Rupley / Lee–Richards construction). Buried residues have near-zero SASA; fully exposed residues can exceed 200 Å². The total SASA scales roughly with the number of surface residues.

Secondary structure (8-state, DSSP). The SS8 string is DSSP's per-residue secondary-structure call. α-helix (H) means an i→i+4 H-bond ladder; β-strand (E) means the residue participates in a β-sheet; 3₁₀ (G) and π (I) are tighter and wider helices; T/S are turns/bends; '-' is loop.

pLDDT. For AlphaFold models, the B-factor field carries pLDDT — the model's own estimate of local accuracy on a 0–100 scale. Regions with pLDDT<50 should be treated as essentially unmodeled; they often correspond to intrinsically disordered segments.

Nearest PDB structures. Nearest PDB neighbors are the top structural matches found by Foldseek when searching this structure against the entire Protein Data Bank. Each hit reports a TM-score (0 to 1; >0.5 almost always implies the same fold) and an E-value. These are *structural* homologs — they may share no detectable sequence similarity.